Protein AF-A0A8C0RG07-F1 (afdb_monomer)

Organism: Canis lupus familiaris (NCBI:txid9615)

Foldseek 3Di:
DDDDDDDDDDDDDDDDDDDDDDDDPPVPDPPPPPVVAQKDFDDPLLVLQPPPPDGIFGPPFLLNDRDPVVLSVVSVVCVVLVVVCLDVCSSVQVCLGSGFDDDRPDPDTAHAALQSLVSCCVRRQVVCVVVVHGDDPSSPSVVHHHPVDRHHYDPDPPPPPPPPPPPQAAQLQQDDDDDDVVVVVVLQVPFQWKKWWFFPDWDADPNKIKTATDQPDIDTPHHHPDDVVLCNVRIAIAPDDPSHDRPVNPPSPFIWMFTWYWDDDPDPRTYTHTDSNGTDGDPVPDPDDDPPDPDDD

Solvent-accessible surface area (backbone atoms only — not comparable to full-atom values): 18392 Å² total; per-residue (Å²): 136,89,79,88,89,83,90,79,88,81,83,89,77,88,84,82,89,78,93,72,96,72,80,83,81,69,79,74,70,78,78,76,72,74,67,75,66,47,56,43,73,62,48,80,82,36,68,68,55,43,91,50,100,65,62,42,16,31,45,61,22,81,78,67,40,74,46,72,65,55,40,47,64,58,44,56,74,49,42,66,59,50,74,63,57,53,35,92,57,39,50,58,56,51,27,38,35,66,46,19,74,49,50,96,91,48,94,73,79,65,43,49,9,24,64,36,39,46,60,34,43,74,43,36,33,62,58,37,43,76,74,75,37,77,75,54,82,93,68,44,42,90,80,36,52,55,77,90,51,89,45,46,68,61,87,61,79,87,73,49,72,79,67,69,87,64,64,74,38,55,34,58,26,52,53,85,66,80,94,45,74,65,57,55,54,54,52,56,68,77,32,33,30,30,30,41,33,27,49,67,48,79,47,81,53,99,68,26,44,39,37,30,45,38,90,89,50,66,45,82,78,44,68,52,100,57,51,77,74,62,60,67,70,34,57,43,35,42,70,91,46,80,81,45,42,53,79,83,67,71,52,51,86,49,54,32,33,42,28,21,39,82,40,85,52,100,75,91,49,74,40,35,35,55,43,62,81,19,50,43,79,32,80,86,77,56,91,83,79,83,88,81,75,91,73,91,128

Structure (mmCIF, N/CA/C/O backbone):
data_AF-A0A8C0RG07-F1
#
_entry.id   AF-A0A8C0RG07-F1
#
loop_
_atom_site.group_PDB
_atom_site.id
_atom_site.type_symbol
_atom_site.label_atom_id
_atom_site.label_alt_id
_atom_site.label_comp_id
_atom_site.label_asym_id
_atom_site.label_entity_id
_atom_site.label_seq_id
_atom_site.pdbx_PDB_ins_code
_atom_site.Cartn_x
_atom_site.Cartn_y
_atom_site.Cartn_z
_atom_site.occupancy
_atom_site.B_iso_or_equiv
_atom_site.auth_seq_id
_atom_site.auth_comp_id
_atom_site.auth_asym_id
_atom_site.auth_atom_id
_atom_site.pdbx_PDB_model_num
ATOM 1 N N . MET A 1 1 ? 31.919 70.513 -56.984 1.00 33.22 1 MET A N 1
ATOM 2 C CA . MET A 1 1 ? 33.217 70.800 -56.325 1.00 33.22 1 MET A CA 1
ATOM 3 C C . MET A 1 1 ? 33.139 70.296 -54.896 1.00 33.22 1 MET A C 1
ATOM 5 O O . MET A 1 1 ? 32.078 70.512 -54.322 1.00 33.22 1 MET A O 1
ATOM 9 N N . PRO A 1 2 ? 34.192 69.714 -54.292 1.00 45.50 2 PRO A N 1
ATOM 10 C CA . PRO A 1 2 ? 35.519 69.294 -54.792 1.00 45.50 2 PRO A CA 1
ATOM 11 C C . PRO A 1 2 ? 35.642 67.737 -54.729 1.00 45.50 2 PRO A C 1
ATOM 13 O O . PRO A 1 2 ? 34.653 67.095 -54.419 1.00 45.50 2 PRO A O 1
ATOM 16 N N . ARG A 1 3 ? 36.725 66.987 -54.978 1.00 37.19 3 ARG A N 1
ATOM 17 C CA . ARG A 1 3 ? 38.041 67.088 -55.642 1.00 37.19 3 ARG A CA 1
ATOM 18 C C . ARG A 1 3 ? 38.547 65.630 -55.782 1.00 37.19 3 ARG A C 1
ATOM 20 O O . ARG A 1 3 ? 38.493 64.907 -54.801 1.00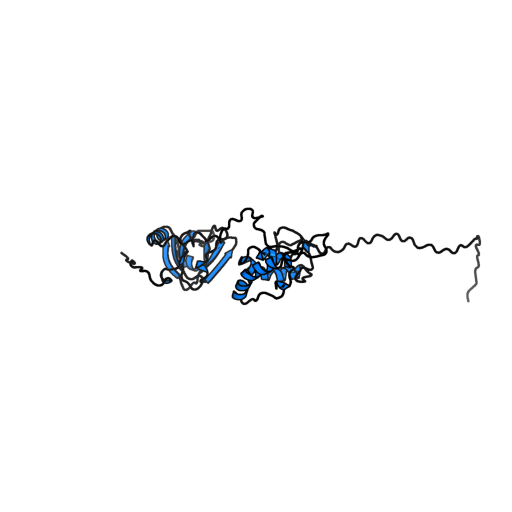 37.19 3 ARG A O 1
ATOM 27 N N . GLY A 1 4 ? 39.077 65.275 -56.954 1.00 35.72 4 GLY A N 1
ATOM 28 C CA . GLY A 1 4 ? 40.407 64.657 -57.132 1.00 35.72 4 GLY A CA 1
ATOM 29 C C . GLY A 1 4 ? 40.697 63.217 -56.646 1.00 35.72 4 GLY A C 1
ATOM 30 O O . GLY A 1 4 ? 40.522 62.938 -55.466 1.00 35.72 4 GLY A O 1
ATOM 31 N N . PRO A 1 5 ? 41.255 62.339 -57.510 1.00 53.03 5 PRO A N 1
ATOM 32 C CA . PRO A 1 5 ? 41.698 60.982 -57.177 1.00 53.03 5 PRO A CA 1
ATOM 33 C C . PRO A 1 5 ? 43.132 60.954 -56.612 1.00 53.03 5 PRO A C 1
ATOM 35 O O . PRO A 1 5 ? 43.948 61.821 -56.918 1.00 53.03 5 PRO A O 1
ATOM 38 N N . GLY A 1 6 ? 43.456 59.924 -55.827 1.00 36.19 6 GLY A N 1
ATOM 39 C CA . GLY A 1 6 ? 44.794 59.684 -55.282 1.00 36.19 6 GLY A CA 1
ATOM 40 C C . GLY A 1 6 ? 45.128 58.199 -55.320 1.00 36.19 6 GLY A C 1
ATOM 41 O O . GLY A 1 6 ? 44.737 57.443 -54.440 1.00 36.19 6 GLY A O 1
ATOM 42 N N . SER A 1 7 ? 45.816 57.804 -56.386 1.00 43.12 7 SER A N 1
ATOM 43 C CA . SER A 1 7 ? 46.426 56.492 -56.579 1.00 43.12 7 SER A CA 1
ATOM 44 C C . SER A 1 7 ? 47.644 56.341 -55.664 1.00 43.12 7 SER A C 1
ATOM 46 O O . SER A 1 7 ? 48.489 57.233 -55.641 1.00 43.12 7 SER A O 1
ATOM 48 N N . LEU A 1 8 ? 47.777 55.208 -54.973 1.00 44.19 8 LEU A N 1
ATOM 49 C CA . LEU A 1 8 ? 49.089 54.662 -54.626 1.00 44.19 8 LEU A CA 1
ATOM 50 C C . LEU A 1 8 ? 49.014 53.135 -54.549 1.00 44.19 8 LEU A C 1
ATOM 52 O O . LEU A 1 8 ? 48.543 52.541 -53.583 1.00 44.19 8 LEU A O 1
ATOM 56 N N . LEU A 1 9 ? 49.481 52.534 -55.644 1.00 41.47 9 LEU A N 1
ATOM 57 C CA . LEU A 1 9 ? 50.011 51.181 -55.727 1.00 41.47 9 LEU A CA 1
ATOM 58 C C . LEU A 1 9 ? 51.021 50.932 -54.598 1.00 41.47 9 LEU A C 1
ATOM 60 O O . LEU A 1 9 ? 51.988 51.680 -54.471 1.00 41.47 9 LEU A O 1
ATOM 64 N N . LEU A 1 10 ? 50.898 49.784 -53.936 1.00 42.72 10 LEU A N 1
ATOM 65 C CA . LEU A 1 10 ? 52.056 48.969 -53.577 1.00 42.72 10 LEU A CA 1
ATOM 66 C C . LEU A 1 10 ? 51.800 47.540 -54.068 1.00 42.72 10 LEU A C 1
ATOM 68 O O . LEU A 1 10 ? 50.901 46.840 -53.611 1.00 42.72 10 LEU A O 1
ATOM 72 N N . LEU A 1 11 ? 52.570 47.190 -55.096 1.00 38.31 11 LEU A N 1
ATOM 73 C CA . LEU A 1 11 ? 52.747 45.864 -55.676 1.00 38.31 11 LEU A CA 1
ATOM 74 C C . LEU A 1 11 ? 53.556 44.959 -54.732 1.00 38.31 11 LEU A C 1
ATOM 76 O O . LEU A 1 11 ? 54.202 45.465 -53.817 1.00 38.31 11 LEU A O 1
ATOM 80 N N . VAL A 1 12 ? 53.640 43.678 -55.140 1.00 42.78 12 VAL A N 1
ATOM 81 C CA . VAL A 1 12 ? 54.680 42.655 -54.856 1.00 42.78 12 VAL A CA 1
ATOM 82 C C . VAL A 1 12 ? 54.233 41.618 -53.799 1.00 42.78 12 VAL A C 1
ATOM 84 O O . VAL A 1 12 ? 54.054 41.977 -52.648 1.00 42.78 12 VAL A O 1
ATOM 87 N N . LEU A 1 13 ? 54.036 40.313 -54.063 1.00 43.03 13 LEU A N 1
ATOM 88 C CA . LEU A 1 13 ? 54.290 39.427 -55.216 1.00 43.03 13 LEU A CA 1
ATOM 89 C C . LEU A 1 13 ? 53.428 38.138 -55.122 1.00 43.03 13 LEU A C 1
ATOM 91 O O . LEU A 1 13 ? 53.165 37.654 -54.029 1.00 43.03 13 LEU A O 1
ATOM 95 N N . ALA A 1 14 ? 53.037 37.624 -56.299 1.00 43.34 14 ALA A N 1
ATOM 96 C CA . ALA A 1 14 ? 52.998 36.226 -56.786 1.00 43.34 14 ALA A CA 1
ATOM 97 C C . ALA A 1 14 ? 53.087 35.063 -55.752 1.00 43.34 14 ALA A C 1
ATOM 99 O O . ALA A 1 14 ? 53.917 35.093 -54.860 1.00 43.34 14 ALA A O 1
ATOM 100 N N . SER A 1 15 ? 52.417 33.908 -55.864 1.00 47.19 15 SER A N 1
ATOM 101 C CA . SER A 1 15 ? 52.073 33.138 -57.063 1.00 47.19 15 SER A CA 1
ATOM 102 C C . SER A 1 15 ? 51.361 31.824 -56.664 1.00 47.19 15 SER A C 1
ATOM 104 O O . SER A 1 15 ? 51.777 31.177 -55.712 1.00 47.19 15 SER A O 1
ATOM 106 N N . HIS A 1 16 ? 50.391 31.410 -57.487 1.00 45.69 16 HIS A N 1
ATOM 107 C CA . HIS A 1 16 ? 49.877 30.046 -57.732 1.00 45.69 16 HIS A CA 1
ATOM 108 C C . HIS A 1 16 ? 49.075 29.281 -56.657 1.00 45.69 16 HIS A C 1
ATOM 110 O O . HIS A 1 16 ? 49.586 28.510 -55.857 1.00 45.69 16 HIS A O 1
ATOM 116 N N . CYS A 1 17 ? 47.751 29.407 -56.792 1.00 45.94 17 CYS A N 1
ATOM 117 C CA . CYS A 1 17 ? 46.863 28.348 -57.291 1.00 45.94 17 CYS A CA 1
ATOM 118 C C . CYS A 1 17 ? 47.194 26.897 -56.881 1.00 45.94 17 CYS A C 1
ATOM 120 O O . CYS A 1 17 ? 48.066 26.269 -57.473 1.00 45.94 17 CYS A O 1
ATOM 122 N N . CYS A 1 18 ? 46.373 26.324 -55.998 1.00 43.47 18 CYS A N 1
ATOM 123 C CA . CYS A 1 18 ? 45.889 24.953 -56.158 1.00 43.47 18 CYS A CA 1
ATOM 124 C C . CYS A 1 18 ? 44.471 24.842 -55.591 1.00 43.47 18 CYS A C 1
ATOM 126 O O . CYS A 1 18 ? 44.217 25.033 -54.404 1.00 43.47 18 CYS A O 1
ATOM 128 N N . LEU A 1 19 ? 43.549 24.546 -56.500 1.00 49.81 19 LEU A N 1
ATOM 129 C CA . LEU A 1 19 ? 42.203 24.065 -56.250 1.00 49.81 19 LEU A CA 1
ATOM 130 C C . LEU A 1 19 ? 42.317 22.710 -55.527 1.00 49.81 19 LEU A C 1
ATOM 132 O O . LEU A 1 19 ? 42.946 21.794 -56.050 1.00 49.81 19 LEU A O 1
ATOM 136 N N . GLY A 1 20 ? 41.742 22.571 -54.334 1.00 40.44 20 GLY A N 1
ATOM 137 C CA . GLY A 1 20 ? 41.823 21.322 -53.576 1.00 40.44 20 GLY A CA 1
ATOM 138 C C . GLY A 1 20 ? 40.879 21.309 -52.385 1.00 40.44 20 GLY A C 1
ATOM 139 O O . GLY A 1 20 ? 41.203 21.798 -51.311 1.00 40.44 20 GLY A O 1
ATOM 140 N N . SER A 1 21 ? 39.692 20.745 -52.592 1.00 54.56 21 SER A N 1
ATOM 141 C CA . SER A 1 21 ? 38.729 20.409 -51.546 1.00 54.56 21 SER A CA 1
ATOM 142 C C . SER A 1 21 ? 39.379 19.516 -50.483 1.00 54.56 21 SER A C 1
ATOM 144 O O . SER A 1 21 ? 39.607 18.333 -50.729 1.00 54.56 21 SER A O 1
ATOM 146 N N . ALA A 1 22 ? 39.615 20.049 -49.285 1.00 45.31 22 ALA A N 1
ATOM 147 C CA . ALA A 1 22 ? 39.934 19.257 -48.105 1.00 45.31 22 ALA A CA 1
ATOM 148 C C . ALA A 1 22 ? 39.020 19.688 -46.955 1.00 45.31 22 ALA A C 1
ATOM 150 O O . ALA A 1 22 ? 39.191 20.732 -46.333 1.00 45.31 22 ALA A O 1
ATOM 151 N N . ARG A 1 23 ? 37.992 18.855 -46.777 1.00 43.38 23 ARG A N 1
ATOM 152 C CA . ARG A 1 23 ? 37.095 18.697 -45.630 1.00 43.38 23 ARG A CA 1
ATOM 153 C C . ARG A 1 23 ? 37.591 19.386 -44.358 1.00 43.38 23 ARG A C 1
ATOM 155 O O . ARG A 1 23 ? 38.658 19.055 -43.847 1.00 43.38 23 ARG A O 1
ATOM 162 N N . GLY A 1 24 ? 36.754 20.271 -43.819 1.00 39.91 24 GLY A N 1
ATOM 163 C CA . GLY A 1 24 ? 36.925 20.800 -42.476 1.00 39.91 24 GLY A CA 1
ATOM 164 C C . GLY A 1 24 ? 37.079 19.660 -41.474 1.00 39.91 24 GLY A C 1
ATOM 165 O O . GLY A 1 24 ? 36.152 18.883 -41.257 1.00 39.91 24 GLY A O 1
ATOM 166 N N . LEU A 1 25 ? 38.249 19.583 -40.849 1.00 43.47 25 LEU A N 1
ATOM 167 C CA . LEU A 1 25 ? 38.422 18.911 -39.571 1.00 43.47 25 LEU A CA 1
ATOM 168 C C . LEU A 1 25 ? 37.871 19.851 -38.496 1.00 43.47 25 LEU A C 1
ATOM 170 O O . LEU A 1 25 ? 38.612 20.453 -37.725 1.00 43.47 25 LEU A O 1
ATOM 174 N N . PHE A 1 26 ? 36.544 19.985 -38.459 1.00 41.59 26 PHE A N 1
ATOM 175 C CA . PHE A 1 26 ? 35.898 20.170 -37.171 1.00 41.59 26 PHE A CA 1
ATOM 176 C C . PHE A 1 26 ? 36.137 18.858 -36.436 1.00 41.59 26 PHE A C 1
ATOM 178 O O . PHE A 1 26 ? 35.550 17.831 -36.775 1.00 41.59 26 PHE A O 1
ATOM 185 N N . PHE A 1 27 ? 37.062 18.877 -35.477 1.00 44.22 27 PHE A N 1
ATOM 186 C CA . PHE A 1 27 ? 37.047 17.906 -34.398 1.00 44.22 27 PHE A CA 1
ATOM 187 C C . PHE A 1 27 ? 35.649 17.991 -33.787 1.00 44.22 27 PHE A C 1
ATOM 189 O O . PHE A 1 27 ? 35.341 18.931 -33.058 1.00 44.22 27 PHE A O 1
ATOM 196 N N . GLY A 1 28 ? 34.778 17.059 -34.179 1.00 43.75 28 GLY A N 1
ATOM 197 C CA . GLY A 1 28 ? 33.511 16.845 -33.514 1.00 43.75 28 GLY A CA 1
ATOM 198 C C . GLY A 1 28 ? 33.841 16.557 -32.063 1.00 43.75 28 GLY A C 1
ATOM 199 O O . GLY A 1 28 ? 34.439 15.525 -31.755 1.00 43.75 28 GLY A O 1
ATOM 200 N N . GLN A 1 29 ? 33.507 17.497 -31.181 1.00 48.28 29 GLN A N 1
ATOM 201 C CA . GLN A 1 29 ? 33.334 17.157 -29.782 1.00 48.28 29 GLN A CA 1
ATOM 202 C C . GLN A 1 29 ? 32.379 15.960 -29.759 1.00 48.28 29 GLN A C 1
ATOM 204 O O . GLN A 1 29 ? 31.353 16.006 -30.444 1.00 48.28 29 GLN A O 1
ATOM 209 N N . PRO A 1 30 ? 32.696 14.878 -29.033 1.00 44.56 30 PRO A N 1
ATOM 210 C CA . PRO A 1 30 ? 31.662 13.923 -28.710 1.00 44.56 30 PRO A CA 1
ATOM 211 C C . PRO A 1 30 ? 30.617 14.726 -27.940 1.00 44.56 30 PRO A C 1
ATOM 213 O O . PRO A 1 30 ? 30.900 15.220 -26.846 1.00 44.56 30 PRO A O 1
ATOM 216 N N . ASP A 1 31 ? 29.439 14.908 -28.536 1.00 44.50 31 ASP A N 1
ATOM 217 C CA . ASP A 1 31 ? 28.235 15.198 -27.778 1.00 44.50 31 ASP A CA 1
ATOM 218 C C . ASP A 1 31 ? 28.112 14.031 -26.799 1.00 44.50 31 ASP A C 1
ATOM 220 O O . ASP A 1 31 ? 27.566 12.970 -27.109 1.00 44.50 31 ASP A O 1
ATOM 224 N N . PHE A 1 32 ? 28.691 14.199 -25.609 1.00 46.41 32 PHE A N 1
ATOM 225 C CA . PHE A 1 32 ? 28.240 13.501 -24.425 1.00 46.41 32 PHE A CA 1
ATOM 226 C C . PHE A 1 32 ? 26.798 13.957 -24.265 1.00 46.41 32 PHE A C 1
ATOM 228 O O . PHE A 1 32 ? 26.501 14.952 -23.603 1.00 46.41 32 PHE A O 1
ATOM 235 N N . SER A 1 33 ? 25.904 13.251 -24.958 1.00 48.12 33 SER A N 1
ATOM 236 C CA . SER A 1 33 ? 24.486 13.265 -24.692 1.00 48.12 33 SER A CA 1
ATOM 237 C C . SER A 1 33 ? 24.375 12.843 -23.237 1.00 48.12 33 SER A C 1
ATOM 239 O O . SER A 1 33 ? 24.384 11.657 -22.912 1.00 48.12 33 SER A O 1
ATOM 241 N N . TYR A 1 34 ? 24.357 13.826 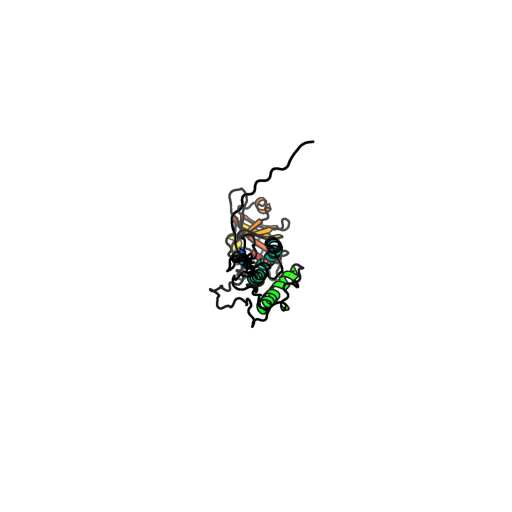-22.338 1.00 50.78 34 TYR A N 1
ATOM 242 C CA . TYR A 1 34 ? 23.832 13.668 -20.99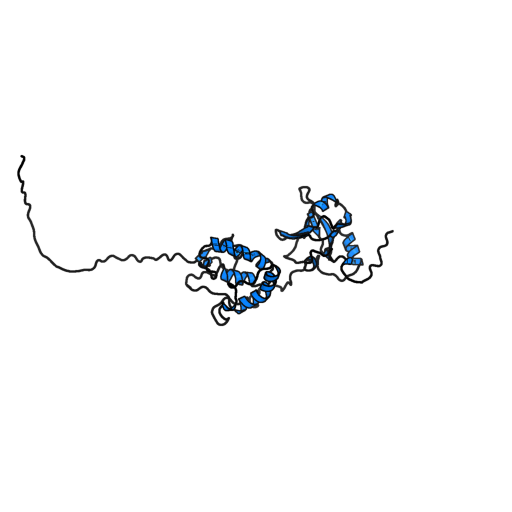7 1.00 50.78 34 TYR A CA 1
ATOM 243 C C . TYR A 1 34 ? 22.359 13.316 -21.211 1.00 50.78 34 TYR A C 1
ATOM 245 O O . TYR A 1 34 ? 21.480 14.179 -21.156 1.00 50.78 34 TYR A O 1
ATOM 253 N N . LYS A 1 35 ? 22.082 12.049 -21.552 1.00 54.81 35 LYS A N 1
ATOM 254 C CA . LYS A 1 35 ? 20.743 11.486 -21.485 1.00 54.81 35 LYS A CA 1
ATOM 255 C C . LYS A 1 35 ? 20.299 11.793 -20.069 1.00 54.81 35 LYS A C 1
ATOM 257 O O . LYS A 1 35 ? 20.903 11.330 -19.102 1.00 54.81 35 LYS A O 1
ATOM 262 N N . ARG A 1 36 ? 19.312 12.678 -19.950 1.00 60.22 36 ARG A N 1
ATOM 263 C CA . ARG A 1 36 ? 18.693 13.017 -18.676 1.00 60.22 36 ARG A CA 1
ATOM 264 C C . ARG A 1 36 ? 18.273 11.680 -18.084 1.00 60.22 36 ARG A C 1
ATOM 266 O O . ARG A 1 36 ? 17.451 11.003 -18.693 1.00 60.22 36 ARG A O 1
ATOM 273 N N . SER A 1 37 ? 18.913 11.246 -16.998 1.00 73.38 37 SER A N 1
ATOM 274 C CA . SER A 1 37 ? 18.653 9.905 -16.493 1.00 73.38 37 SER A CA 1
ATOM 275 C C . SER A 1 37 ? 17.170 9.813 -16.142 1.00 73.38 37 SER A C 1
ATOM 277 O O . SER A 1 37 ? 16.605 10.680 -15.458 1.00 73.38 37 SER A O 1
ATOM 279 N N . ASN A 1 38 ? 16.527 8.768 -16.656 1.00 85.44 38 ASN A N 1
ATOM 280 C CA . ASN A 1 38 ? 15.140 8.446 -16.335 1.00 85.44 38 ASN A CA 1
ATOM 281 C C . ASN A 1 38 ? 15.006 8.036 -14.857 1.00 85.44 38 ASN A C 1
ATOM 283 O O . ASN A 1 38 ? 13.904 7.979 -14.325 1.00 85.44 38 ASN A O 1
ATOM 287 N N . CYS A 1 39 ? 16.129 7.835 -14.163 1.00 92.06 39 CYS A N 1
ATOM 288 C CA . CYS A 1 39 ? 16.189 7.606 -12.731 1.00 92.06 39 CYS A CA 1
ATOM 289 C C . CYS A 1 39 ? 15.924 8.879 -11.917 1.00 92.06 39 CYS A C 1
ATOM 291 O O . CYS A 1 39 ? 16.402 9.979 -12.225 1.00 92.06 39 CYS A O 1
ATOM 293 N N . LYS A 1 40 ? 15.170 8.722 -10.835 1.00 94.06 40 LYS A N 1
ATOM 294 C CA . LYS A 1 40 ? 14.875 9.738 -9.826 1.00 94.06 40 LYS A CA 1
ATOM 295 C C . LYS A 1 40 ? 14.993 9.095 -8.442 1.00 94.06 40 LYS A C 1
ATOM 297 O O . LYS A 1 40 ? 14.573 7.950 -8.280 1.00 94.06 40 LYS A O 1
ATOM 302 N N . PRO A 1 41 ? 15.540 9.798 -7.440 1.00 95.62 41 PRO A N 1
ATOM 303 C CA . PRO A 1 41 ? 15.566 9.278 -6.080 1.00 95.62 41 PRO A CA 1
ATOM 304 C C . PRO A 1 41 ? 14.140 9.153 -5.540 1.00 95.62 41 PRO A C 1
ATOM 306 O O . PRO A 1 41 ? 13.304 10.027 -5.784 1.00 95.62 41 PRO A O 1
ATOM 309 N N . ILE A 1 42 ? 13.873 8.094 -4.779 1.00 97.44 42 ILE A N 1
ATOM 310 C CA . ILE A 1 42 ? 12.604 7.899 -4.074 1.00 97.44 42 ILE A CA 1
ATOM 311 C C . ILE A 1 42 ? 12.584 8.847 -2.868 1.00 97.44 42 ILE A C 1
ATOM 313 O O . ILE A 1 42 ? 13.357 8.661 -1.923 1.00 97.44 42 ILE A O 1
ATOM 317 N N . PRO A 1 43 ? 11.722 9.875 -2.857 1.00 95.44 43 PRO A N 1
ATOM 318 C CA . PRO A 1 43 ? 11.750 10.867 -1.799 1.00 95.44 43 PRO A CA 1
ATOM 319 C C . PRO A 1 43 ? 11.053 10.342 -0.536 1.00 95.44 43 PRO A C 1
ATOM 321 O O . PRO A 1 43 ? 10.147 9.510 -0.597 1.00 95.44 43 PRO A O 1
ATOM 324 N N . ALA A 1 44 ? 11.431 10.871 0.629 1.00 93.38 44 ALA A N 1
ATOM 325 C CA . ALA A 1 44 ? 10.852 10.469 1.916 1.00 93.38 44 ALA A CA 1
ATOM 326 C C . ALA A 1 44 ? 9.339 10.728 2.023 1.00 93.38 44 ALA A C 1
ATOM 328 O O . ALA A 1 44 ? 8.639 10.064 2.781 1.00 93.38 44 ALA A O 1
ATOM 329 N N . ASN A 1 45 ? 8.808 11.679 1.252 1.00 90.69 45 ASN A N 1
ATOM 330 C CA . ASN A 1 45 ? 7.378 11.974 1.214 1.00 90.69 45 ASN A CA 1
ATOM 331 C C . ASN A 1 45 ? 6.573 11.020 0.309 1.00 90.69 45 ASN A C 1
ATOM 333 O O . ASN A 1 45 ? 5.346 11.048 0.385 1.00 90.69 45 ASN A O 1
ATOM 337 N N . LEU A 1 46 ? 7.209 10.140 -0.479 1.00 95.31 46 LEU A N 1
ATOM 338 C CA . LEU A 1 46 ? 6.513 9.059 -1.188 1.00 95.31 46 LEU A CA 1
ATOM 339 C C . LEU A 1 46 ? 6.229 7.904 -0.219 1.00 95.31 46 LEU A C 1
ATOM 341 O O . LEU A 1 46 ? 6.836 6.840 -0.291 1.00 95.31 46 LEU A O 1
ATOM 345 N N . GLN A 1 47 ? 5.305 8.129 0.716 1.00 92.56 47 GLN A N 1
ATOM 346 C CA . GLN A 1 47 ? 5.015 7.222 1.837 1.00 92.56 47 GLN A CA 1
ATOM 347 C C . GLN A 1 47 ? 4.704 5.780 1.405 1.00 92.56 47 GLN A C 1
ATOM 349 O O . GLN A 1 47 ? 5.047 4.842 2.121 1.00 92.56 47 GLN A O 1
ATOM 354 N N . LEU A 1 48 ? 4.105 5.593 0.222 1.00 95.19 48 LEU A N 1
ATOM 355 C CA . LEU A 1 48 ? 3.811 4.270 -0.328 1.00 95.19 48 LEU A CA 1
ATOM 356 C C . LEU A 1 48 ? 5.079 3.423 -0.531 1.00 95.19 48 LEU A C 1
ATOM 358 O O . LEU A 1 48 ? 5.066 2.234 -0.224 1.00 95.19 48 LEU A O 1
ATOM 362 N N . CYS A 1 49 ? 6.168 4.030 -1.015 1.00 96.75 49 CYS A N 1
ATOM 363 C CA . CYS A 1 49 ? 7.352 3.319 -1.513 1.00 96.75 49 CYS A CA 1
ATOM 364 C C . CYS A 1 49 ? 8.670 3.760 -0.876 1.00 96.75 49 CYS A C 1
ATOM 366 O O . CYS A 1 49 ? 9.725 3.238 -1.219 1.00 96.75 49 CYS A O 1
ATOM 368 N N . HIS A 1 50 ? 8.643 4.688 0.077 1.00 92.31 50 HIS A N 1
ATOM 369 C CA . HIS A 1 50 ? 9.831 5.012 0.849 1.00 92.31 50 HIS A CA 1
ATOM 370 C C . HIS A 1 50 ? 10.284 3.808 1.701 1.00 92.31 50 HIS A C 1
ATOM 372 O O . HIS A 1 50 ? 9.460 3.064 2.250 1.00 92.31 50 HIS A O 1
ATOM 378 N N . GLY A 1 51 ? 11.606 3.624 1.803 1.00 87.81 51 GLY A N 1
ATOM 379 C CA . GLY A 1 51 ? 12.232 2.564 2.599 1.00 87.81 51 GLY A CA 1
ATOM 380 C C . GLY A 1 51 ? 12.083 1.151 2.025 1.00 87.81 51 GLY A C 1
ATOM 381 O O . GLY A 1 51 ? 12.100 0.193 2.791 1.00 87.81 51 GLY A O 1
ATOM 382 N N . ILE A 1 52 ? 11.875 1.016 0.712 1.00 92.56 52 ILE A N 1
ATOM 383 C CA . ILE A 1 52 ? 11.979 -0.274 0.011 1.00 92.56 52 ILE A CA 1
ATOM 384 C C . ILE A 1 52 ? 13.448 -0.606 -0.307 1.00 92.56 52 ILE A C 1
ATOM 386 O O . ILE A 1 52 ? 14.347 0.183 -0.025 1.00 92.56 52 ILE A O 1
ATOM 390 N N . GLU A 1 53 ? 13.692 -1.782 -0.883 1.00 90.25 53 GLU A N 1
ATOM 391 C CA . GLU A 1 53 ? 15.027 -2.377 -1.085 1.00 90.25 53 GLU A CA 1
ATOM 392 C C . GLU A 1 53 ? 15.969 -1.567 -1.994 1.00 90.25 53 GLU A C 1
ATOM 394 O O . GLU A 1 53 ? 17.177 -1.792 -1.999 1.00 90.25 53 GLU A O 1
ATOM 399 N N . TYR A 1 54 ? 15.439 -0.600 -2.742 1.00 91.81 54 TYR A N 1
ATOM 400 C CA . TYR A 1 54 ? 16.193 0.278 -3.629 1.00 91.81 54 TYR A CA 1
ATOM 401 C C . TYR A 1 54 ? 15.835 1.747 -3.396 1.00 91.81 54 TYR A C 1
ATOM 403 O O . TYR A 1 54 ? 14.781 2.088 -2.862 1.00 91.81 54 TYR A O 1
ATOM 411 N N . GLN A 1 55 ? 16.745 2.633 -3.804 1.00 93.62 55 GLN A N 1
ATOM 412 C CA . GLN A 1 55 ? 16.660 4.070 -3.514 1.00 93.62 55 GLN A CA 1
ATOM 413 C C . GLN A 1 55 ? 16.276 4.923 -4.728 1.00 93.62 55 GLN A C 1
ATOM 415 O O . GLN A 1 55 ? 15.854 6.065 -4.556 1.00 93.62 55 GLN A O 1
ATOM 420 N N . ASN A 1 56 ? 16.413 4.391 -5.946 1.00 94.44 56 ASN A N 1
ATOM 421 C CA . ASN A 1 56 ? 16.149 5.108 -7.192 1.00 94.44 56 ASN A CA 1
ATOM 422 C C . ASN A 1 56 ? 15.063 4.402 -8.002 1.00 94.44 56 ASN A C 1
ATOM 424 O O . ASN A 1 56 ? 15.109 3.187 -8.190 1.00 94.44 56 ASN A O 1
ATOM 428 N N . MET A 1 57 ? 14.121 5.185 -8.513 1.00 95.25 57 MET A N 1
ATOM 429 C CA . MET A 1 57 ? 13.021 4.730 -9.356 1.00 95.25 57 MET A CA 1
ATOM 430 C C . MET A 1 57 ? 13.096 5.336 -10.755 1.00 95.25 57 MET A C 1
ATOM 432 O O . MET A 1 57 ? 13.697 6.395 -10.934 1.00 95.25 57 MET A O 1
ATOM 436 N N . ARG A 1 58 ? 12.472 4.695 -11.742 1.00 94.06 58 ARG A N 1
ATOM 437 C CA . ARG A 1 58 ? 12.395 5.205 -13.118 1.00 94.06 58 ARG A CA 1
ATOM 438 C C . ARG A 1 58 ? 11.116 6.020 -13.357 1.00 94.06 58 ARG A C 1
ATOM 440 O O . ARG A 1 58 ? 10.047 5.660 -12.867 1.00 94.06 58 ARG A O 1
ATOM 447 N N . LEU A 1 59 ? 11.237 7.097 -14.136 1.00 94.38 59 LEU A N 1
ATOM 448 C CA . LEU A 1 59 ? 10.135 7.806 -14.793 1.00 94.38 59 LEU A CA 1
ATOM 449 C C . LEU A 1 59 ? 10.323 7.789 -16.329 1.00 94.38 59 LEU A C 1
ATOM 451 O O . LEU A 1 59 ? 11.463 7.913 -16.780 1.00 94.38 59 LEU A O 1
ATOM 455 N N . PRO A 1 60 ? 9.242 7.691 -17.128 1.00 94.88 60 PRO A N 1
ATOM 456 C CA . PRO A 1 60 ? 7.872 7.455 -16.680 1.00 94.88 60 PRO A CA 1
ATOM 457 C C . PRO A 1 60 ? 7.712 6.075 -16.025 1.00 94.88 60 PRO A C 1
ATOM 459 O O . PRO A 1 60 ? 8.460 5.147 -16.333 1.00 94.88 60 PRO A O 1
ATOM 462 N N . ASN A 1 61 ? 6.792 5.962 -15.065 1.00 96.12 61 ASN A N 1
ATOM 463 C CA . ASN A 1 61 ? 6.521 4.684 -14.399 1.00 96.12 61 ASN A CA 1
ATOM 464 C C . ASN A 1 61 ? 5.503 3.836 -15.184 1.00 96.12 61 ASN A C 1
ATOM 466 O O . ASN A 1 61 ? 4.970 4.278 -16.201 1.00 96.12 61 ASN A O 1
ATOM 470 N N . LEU A 1 62 ? 5.203 2.619 -14.713 1.00 95.88 62 LEU A N 1
ATOM 471 C CA . LEU A 1 62 ? 4.303 1.682 -15.410 1.00 95.88 62 LEU A CA 1
ATOM 472 C C . LEU A 1 62 ? 2.839 2.155 -15.476 1.00 95.88 62 LEU A C 1
ATOM 474 O O . LEU A 1 62 ? 2.034 1.575 -16.200 1.00 95.88 62 LEU A O 1
ATOM 478 N N . LEU A 1 63 ? 2.497 3.209 -14.733 1.00 96.44 63 LEU A N 1
ATOM 479 C CA . LEU A 1 63 ? 1.187 3.861 -14.768 1.00 96.44 63 LEU A CA 1
ATOM 480 C C . LEU A 1 63 ? 1.169 5.096 -15.686 1.00 96.44 63 LEU A C 1
ATOM 482 O O . LEU A 1 63 ? 0.142 5.758 -15.793 1.00 96.44 63 LEU A O 1
ATOM 486 N N . GLY A 1 64 ? 2.289 5.409 -16.345 1.00 95.12 64 GLY A N 1
ATOM 487 C CA . GLY A 1 64 ? 2.408 6.532 -17.273 1.00 95.12 64 GLY A CA 1
ATOM 488 C C . GLY A 1 64 ? 2.658 7.887 -16.611 1.00 95.12 64 GLY A C 1
ATOM 489 O O . GLY A 1 64 ? 2.585 8.902 -17.294 1.00 95.12 64 GLY A O 1
ATOM 490 N N . HIS A 1 65 ? 2.964 7.935 -15.310 1.00 96.88 65 HIS A N 1
ATOM 491 C CA . HIS A 1 65 ? 3.320 9.195 -14.656 1.00 96.88 65 HIS A CA 1
ATOM 492 C C . HIS A 1 65 ? 4.693 9.662 -15.121 1.00 96.88 65 HIS A C 1
ATOM 494 O O . HIS A 1 65 ? 5.667 8.916 -14.990 1.00 96.88 65 HIS A O 1
ATOM 500 N N . GLU A 1 66 ? 4.791 10.901 -15.592 1.00 95.88 66 GLU A N 1
ATOM 501 C CA . GLU A 1 66 ? 6.044 11.471 -16.105 1.00 95.88 66 GLU A CA 1
ATOM 502 C C . GLU A 1 66 ? 6.774 12.307 -15.052 1.00 95.88 66 GLU A C 1
ATOM 504 O O . GLU A 1 66 ? 7.985 12.534 -15.145 1.00 95.88 66 GLU A O 1
ATOM 509 N N . THR A 1 67 ? 6.049 12.765 -14.027 1.00 96.81 67 THR A N 1
ATOM 510 C CA . THR A 1 67 ? 6.580 13.668 -13.007 1.00 96.81 67 THR A CA 1
ATOM 511 C C . THR A 1 67 ? 6.442 13.098 -11.600 1.00 96.81 67 THR A C 1
ATOM 513 O O . THR A 1 67 ? 5.464 12.444 -11.251 1.00 96.81 67 THR A O 1
ATOM 516 N N . MET A 1 68 ? 7.402 13.418 -10.725 1.00 96.81 68 MET A N 1
ATOM 517 C CA . MET A 1 68 ? 7.320 13.029 -9.310 1.00 96.81 68 MET A CA 1
ATOM 518 C C . MET A 1 68 ? 6.084 13.602 -8.608 1.00 96.81 68 MET A C 1
ATOM 520 O O . MET A 1 68 ? 5.606 13.010 -7.645 1.00 96.81 68 MET A O 1
ATOM 524 N N . LYS A 1 69 ? 5.571 14.749 -9.072 1.00 97.44 69 LYS A N 1
ATOM 525 C CA . LYS A 1 69 ? 4.362 15.365 -8.522 1.00 97.44 69 LYS A CA 1
ATOM 526 C C . LYS A 1 69 ? 3.148 14.455 -8.728 1.00 97.44 69 LYS A C 1
ATOM 528 O O . LYS A 1 69 ? 2.464 14.158 -7.756 1.00 97.44 69 LYS A O 1
ATOM 533 N N . GLU A 1 70 ? 2.939 13.969 -9.950 1.00 97.94 70 GLU A N 1
ATOM 534 C CA . GLU A 1 70 ? 1.855 13.027 -10.262 1.00 97.94 70 GLU A CA 1
ATOM 535 C C . GLU A 1 70 ? 1.978 11.736 -9.451 1.00 97.94 70 GLU A C 1
ATOM 537 O O . GLU A 1 70 ? 0.994 11.276 -8.872 1.00 97.94 70 GLU A O 1
ATOM 542 N N . VAL A 1 71 ? 3.197 11.188 -9.346 1.00 98.00 71 VAL A N 1
ATOM 543 C CA . VAL A 1 71 ? 3.455 9.986 -8.539 1.00 98.00 71 VAL A CA 1
ATOM 544 C C . VAL A 1 71 ? 3.049 10.205 -7.085 1.00 98.00 71 VAL A C 1
ATOM 546 O O . VAL A 1 71 ? 2.346 9.371 -6.525 1.00 98.00 71 VAL A O 1
ATOM 549 N N . LEU A 1 72 ? 3.467 11.313 -6.466 1.00 95.94 72 LEU A N 1
ATOM 550 C CA . LEU A 1 72 ? 3.145 11.620 -5.069 1.00 95.94 72 LEU A CA 1
ATOM 551 C C . LEU A 1 72 ? 1.637 11.792 -4.844 1.00 95.94 72 LEU A C 1
ATOM 553 O O . LEU A 1 72 ? 1.110 11.279 -3.856 1.00 95.94 72 LEU A O 1
ATOM 557 N N . GLU A 1 73 ? 0.953 12.493 -5.751 1.00 94.12 73 GLU A N 1
ATOM 558 C CA . GLU A 1 73 ? -0.491 12.738 -5.666 1.00 94.12 73 GLU A CA 1
ATOM 559 C C . GLU A 1 73 ? -1.292 11.435 -5.795 1.00 94.12 73 GLU A C 1
ATOM 561 O O . GLU A 1 73 ? -2.171 11.171 -4.973 1.00 94.12 73 GLU A O 1
ATOM 566 N N . GLN A 1 74 ? -0.959 10.583 -6.770 1.00 96.44 74 GLN A N 1
ATOM 567 C CA . GLN A 1 74 ? -1.711 9.350 -7.013 1.00 96.44 74 GLN A CA 1
ATOM 568 C C . GLN A 1 74 ? -1.339 8.208 -6.060 1.00 96.44 74 GLN A C 1
ATOM 570 O O . GLN A 1 74 ? -2.223 7.480 -5.606 1.00 96.44 74 GLN A O 1
ATOM 575 N N . ALA A 1 75 ? -0.063 8.059 -5.691 1.00 95.94 75 ALA A N 1
ATOM 576 C CA . ALA A 1 75 ? 0.374 7.003 -4.773 1.00 95.94 75 ALA A CA 1
ATOM 577 C C . ALA A 1 75 ? -0.259 7.142 -3.378 1.00 95.94 75 ALA A C 1
ATOM 579 O O . ALA A 1 75 ? -0.524 6.138 -2.713 1.00 95.94 75 ALA A O 1
ATOM 580 N N . GLY A 1 76 ? -0.535 8.375 -2.933 1.00 91.69 76 GLY A N 1
ATOM 581 C CA . GLY A 1 76 ? -1.155 8.642 -1.634 1.00 91.69 76 GLY A CA 1
ATOM 582 C C . GLY A 1 76 ? -2.516 7.960 -1.450 1.00 91.69 76 GLY A C 1
ATOM 583 O O . GLY A 1 76 ? -2.818 7.484 -0.355 1.00 91.69 76 GLY A O 1
ATOM 584 N N . ALA A 1 77 ? -3.300 7.832 -2.526 1.00 92.62 77 ALA A N 1
ATOM 585 C CA . ALA A 1 77 ? -4.620 7.198 -2.498 1.00 92.62 77 ALA A CA 1
ATOM 586 C C . ALA A 1 77 ? -4.571 5.689 -2.190 1.00 92.62 77 ALA A C 1
ATOM 588 O O . ALA A 1 77 ? -5.562 5.121 -1.735 1.00 92.62 77 ALA A O 1
ATOM 589 N N . TRP A 1 78 ? -3.416 5.044 -2.383 1.00 95.12 78 TRP A N 1
ATOM 590 C CA . TRP A 1 78 ? -3.231 3.604 -2.183 1.00 95.12 78 TRP A CA 1
ATOM 591 C C . TRP A 1 78 ? -2.748 3.226 -0.779 1.00 95.12 78 TRP A C 1
ATOM 593 O O . TRP A 1 78 ? -2.807 2.055 -0.396 1.00 95.12 78 TRP A O 1
ATOM 603 N N . ILE A 1 79 ? -2.311 4.203 0.023 1.00 91.19 79 ILE A N 1
ATOM 604 C CA . ILE A 1 79 ? -1.825 3.977 1.394 1.00 91.19 79 ILE A CA 1
ATOM 605 C C . ILE A 1 79 ? -2.871 3.259 2.268 1.00 91.19 79 ILE A C 1
ATOM 607 O O . ILE A 1 79 ? -2.492 2.300 2.946 1.00 91.19 79 ILE A O 1
ATOM 611 N N . PRO A 1 80 ? -4.171 3.630 2.258 1.00 89.06 80 PRO A N 1
ATOM 612 C CA . PRO A 1 80 ? -5.174 2.930 3.056 1.00 89.06 80 PRO A CA 1
ATOM 613 C C . PRO A 1 80 ? -5.280 1.436 2.731 1.00 89.06 80 PRO A C 1
ATOM 615 O O . PRO A 1 80 ? -5.437 0.639 3.652 1.00 89.06 80 PRO A O 1
ATOM 618 N N . LEU A 1 81 ? -5.143 1.040 1.457 1.00 87.88 81 LEU A N 1
ATOM 619 C CA . LEU A 1 81 ? -5.195 -0.368 1.052 1.00 87.88 81 LEU A CA 1
ATOM 620 C C . LEU A 1 81 ? -3.997 -1.153 1.601 1.00 87.88 81 LEU A C 1
ATOM 622 O O . LEU A 1 81 ? -4.175 -2.233 2.157 1.00 87.88 81 LEU A O 1
ATOM 626 N N . VAL A 1 82 ? -2.790 -0.582 1.525 1.00 88.94 82 VAL A N 1
ATOM 627 C CA . VAL A 1 82 ? -1.584 -1.190 2.120 1.00 88.94 82 VAL A CA 1
ATOM 628 C C . VAL A 1 82 ? -1.732 -1.336 3.637 1.00 88.94 82 VAL A C 1
ATOM 630 O O . VAL A 1 82 ? -1.352 -2.361 4.197 1.00 88.94 82 VAL A O 1
ATOM 633 N N . MET A 1 83 ? -2.338 -0.354 4.310 1.00 84.00 83 MET A N 1
ATOM 634 C CA . MET A 1 83 ? -2.606 -0.416 5.753 1.00 84.00 83 MET A CA 1
ATOM 635 C C . MET A 1 83 ? -3.652 -1.463 6.145 1.00 84.00 83 MET A C 1
ATOM 637 O O . MET A 1 83 ? -3.667 -1.884 7.299 1.00 84.00 83 MET A O 1
ATOM 641 N N . LYS A 1 84 ? -4.500 -1.916 5.213 1.00 86.00 84 LYS A N 1
ATOM 642 C CA . LYS A 1 84 ? -5.406 -3.049 5.451 1.00 86.00 84 LYS A CA 1
ATOM 643 C C . LYS A 1 84 ? -4.706 -4.401 5.421 1.00 86.00 84 LYS A C 1
ATOM 645 O O . LYS A 1 84 ? -5.305 -5.357 5.895 1.00 86.00 84 LYS A O 1
ATOM 650 N N . GLN A 1 85 ? -3.480 -4.477 4.897 1.00 84.12 85 GLN A N 1
ATOM 651 C CA . GLN A 1 85 ? -2.661 -5.694 4.900 1.00 84.12 85 GLN A CA 1
ATOM 652 C C . GLN A 1 85 ? -3.399 -6.927 4.341 1.00 84.12 85 GLN A C 1
ATOM 654 O O . GLN A 1 85 ? -3.238 -8.038 4.829 1.00 84.12 85 GLN A O 1
ATOM 659 N N . CYS A 1 86 ? -4.213 -6.734 3.299 1.00 89.94 86 CYS A N 1
ATOM 660 C CA . CYS A 1 86 ? -4.952 -7.817 2.646 1.00 89.94 86 CYS A CA 1
ATOM 661 C C . CYS A 1 86 ? -4.031 -8.885 2.031 1.00 89.94 86 CYS A C 1
ATOM 663 O O . CYS A 1 86 ? -4.412 -10.050 1.967 1.00 89.94 86 CYS A O 1
ATOM 665 N N . HIS A 1 87 ? -2.821 -8.511 1.605 1.00 95.56 87 HIS A N 1
ATOM 666 C CA . HIS A 1 87 ? -1.791 -9.438 1.143 1.00 95.56 87 HIS A CA 1
ATOM 667 C C . HIS A 1 87 ? -0.393 -8.919 1.545 1.00 95.56 87 HIS A C 1
ATOM 669 O O . HIS A 1 87 ? -0.161 -7.707 1.491 1.00 95.56 87 HIS A O 1
ATOM 675 N N . PRO A 1 88 ? 0.571 -9.784 1.922 1.00 92.56 88 PRO A N 1
ATOM 676 C CA . PRO A 1 88 ? 1.925 -9.346 2.290 1.00 92.56 88 PRO A CA 1
ATOM 677 C C . PRO A 1 88 ? 2.639 -8.604 1.149 1.00 92.56 88 PRO A C 1
ATOM 679 O O . PRO A 1 88 ? 3.306 -7.595 1.375 1.00 92.56 88 PRO A O 1
ATOM 682 N N . ASP A 1 89 ? 2.427 -9.037 -0.095 1.00 96.06 89 ASP A N 1
ATOM 683 C CA . ASP A 1 89 ? 3.034 -8.408 -1.271 1.00 96.06 89 ASP A CA 1
ATOM 684 C C . ASP A 1 89 ? 2.281 -7.171 -1.803 1.00 96.06 89 ASP A C 1
ATOM 686 O O . ASP A 1 89 ? 2.682 -6.620 -2.827 1.00 96.06 89 ASP A O 1
ATOM 690 N N . THR A 1 90 ? 1.220 -6.669 -1.148 1.00 96.69 90 THR A N 1
ATOM 691 C CA . THR A 1 90 ? 0.468 -5.501 -1.666 1.00 96.69 90 THR A CA 1
ATOM 692 C C . THR A 1 90 ? 1.373 -4.282 -1.872 1.00 96.69 90 THR A C 1
ATOM 694 O O . THR A 1 90 ? 1.300 -3.624 -2.911 1.00 96.69 90 THR A O 1
ATOM 697 N N . LYS A 1 91 ? 2.267 -3.989 -0.913 1.00 96.25 91 LYS A N 1
ATOM 698 C CA . LYS A 1 91 ? 3.225 -2.873 -1.032 1.00 96.25 91 LYS A CA 1
ATOM 699 C C . LYS A 1 91 ? 4.208 -3.109 -2.184 1.00 96.25 91 LYS A C 1
ATOM 701 O O . LYS A 1 91 ? 4.455 -2.194 -2.963 1.00 96.25 91 LYS A O 1
ATOM 706 N N . LYS A 1 92 ? 4.735 -4.331 -2.308 1.00 96.38 92 LYS A N 1
ATOM 707 C CA . LYS A 1 92 ? 5.667 -4.734 -3.372 1.00 96.38 92 LYS A CA 1
ATOM 708 C C . LYS A 1 92 ? 5.031 -4.575 -4.753 1.00 96.38 92 LYS A C 1
ATOM 710 O O . LYS A 1 92 ? 5.611 -3.920 -5.615 1.00 96.38 92 LYS A O 1
ATOM 715 N N . PHE A 1 93 ? 3.818 -5.095 -4.929 1.00 98.19 93 PHE A N 1
ATOM 716 C CA . PHE A 1 93 ? 3.057 -4.972 -6.168 1.00 98.19 93 PHE A CA 1
ATOM 717 C C . PHE A 1 93 ? 2.831 -3.504 -6.546 1.00 98.19 93 PHE A C 1
ATOM 719 O O . PHE A 1 93 ? 3.230 -3.083 -7.629 1.00 98.19 93 PHE A O 1
ATOM 726 N N . LEU A 1 94 ? 2.292 -2.684 -5.640 1.00 98.31 94 LEU A N 1
ATOM 727 C CA . LEU A 1 94 ? 2.036 -1.272 -5.938 1.00 98.31 94 LEU A CA 1
ATOM 728 C C . LEU A 1 94 ? 3.324 -0.485 -6.217 1.00 98.31 94 LEU A C 1
ATOM 730 O O . LEU A 1 94 ? 3.355 0.329 -7.138 1.00 98.31 94 LEU A O 1
ATOM 734 N N . CYS A 1 95 ? 4.403 -0.738 -5.475 1.00 98.25 95 CYS A N 1
ATOM 735 C CA . CYS A 1 95 ? 5.673 -0.052 -5.707 1.00 98.25 95 CYS A CA 1
ATOM 736 C C . CYS A 1 95 ? 6.372 -0.481 -6.994 1.00 98.25 95 CYS A C 1
ATOM 738 O O . CYS A 1 95 ? 7.025 0.363 -7.600 1.00 98.25 95 CYS A O 1
ATOM 740 N N . SER A 1 96 ? 6.168 -1.714 -7.471 1.00 97.38 96 SER A N 1
ATOM 741 C CA . SER A 1 96 ? 6.633 -2.103 -8.808 1.00 97.38 96 SER A CA 1
ATOM 742 C C . SER A 1 96 ? 6.027 -1.224 -9.908 1.00 97.38 96 SER A C 1
ATOM 744 O O . SER A 1 96 ? 6.691 -0.933 -10.895 1.00 97.38 96 SER A O 1
ATOM 746 N N . LEU A 1 97 ? 4.801 -0.725 -9.698 1.00 97.94 97 LEU A N 1
ATOM 747 C CA . LEU A 1 97 ? 4.086 0.119 -10.653 1.00 97.94 97 LEU A CA 1
ATOM 748 C C . LEU A 1 97 ? 4.389 1.610 -10.473 1.00 97.94 97 LEU A C 1
ATOM 750 O O . LEU A 1 97 ? 4.665 2.310 -11.446 1.00 97.94 97 LEU A O 1
ATOM 754 N N . PHE A 1 98 ? 4.336 2.101 -9.231 1.00 98.12 98 PHE A N 1
ATOM 755 C CA . PHE A 1 98 ? 4.525 3.520 -8.914 1.00 98.12 98 PHE A CA 1
ATOM 756 C C . PHE A 1 98 ? 5.989 3.951 -8.912 1.00 98.12 98 PHE A C 1
ATOM 758 O O . PHE A 1 98 ? 6.291 5.084 -9.289 1.00 98.12 98 PHE A O 1
ATOM 765 N N . ALA A 1 99 ? 6.883 3.071 -8.470 1.00 97.69 99 ALA A N 1
ATOM 766 C CA . ALA A 1 99 ? 8.293 3.354 -8.266 1.00 97.69 99 ALA A CA 1
ATOM 767 C C . ALA A 1 99 ? 9.167 2.214 -8.815 1.00 97.69 99 ALA A C 1
ATOM 769 O O . ALA A 1 99 ? 9.945 1.661 -8.046 1.00 97.69 99 ALA A O 1
ATOM 770 N N . PRO A 1 100 ? 9.062 1.836 -10.104 1.00 96.44 100 PRO A N 1
ATOM 771 C CA . PRO A 1 100 ? 9.841 0.733 -10.667 1.00 96.44 100 PRO A CA 1
ATOM 772 C C . PRO A 1 100 ? 11.339 0.968 -10.472 1.00 96.44 100 PRO A C 1
ATOM 774 O O . PRO A 1 100 ? 11.803 2.106 -10.591 1.00 96.44 100 PRO A O 1
ATOM 777 N N . VAL A 1 101 ? 12.089 -0.098 -10.179 1.00 94.31 101 VAL A N 1
ATOM 778 C CA . VAL A 1 101 ? 13.545 -0.030 -9.988 1.00 94.31 101 VAL A CA 1
ATOM 779 C C . VAL A 1 101 ? 14.215 0.621 -11.198 1.00 94.31 101 VAL A C 1
ATOM 781 O O . VAL A 1 101 ? 13.874 0.330 -12.345 1.00 94.31 101 VAL A O 1
ATOM 784 N N . CYS A 1 102 ? 15.162 1.524 -10.944 1.00 92.31 102 CYS A N 1
ATOM 785 C CA . CYS A 1 102 ? 15.985 2.078 -12.009 1.00 92.31 102 CYS A CA 1
ATOM 786 C C . CYS A 1 102 ? 17.291 1.296 -12.133 1.00 92.31 102 CYS A C 1
ATOM 788 O O . CYS A 1 102 ? 18.091 1.285 -11.199 1.00 92.31 102 CYS A O 1
ATOM 790 N N . LEU A 1 103 ? 17.493 0.662 -13.285 1.00 87.50 103 LEU A N 1
ATOM 791 C CA . LEU A 1 103 ? 18.736 -0.003 -13.658 1.00 87.50 103 LEU A CA 1
ATOM 792 C C . LEU A 1 103 ? 19.361 0.815 -14.791 1.00 87.50 103 LEU A C 1
ATOM 794 O O . LEU A 1 103 ? 18.736 0.975 -15.836 1.00 87.50 103 LEU A O 1
ATOM 798 N N . ASP A 1 104 ? 20.553 1.372 -14.575 1.00 79.50 104 ASP A N 1
ATOM 799 C CA . ASP A 1 104 ? 21.172 2.315 -15.523 1.00 79.50 104 ASP A CA 1
ATOM 800 C C . ASP A 1 104 ? 21.449 1.683 -16.902 1.00 79.50 104 ASP A C 1
ATOM 802 O O . ASP A 1 104 ? 21.383 2.370 -17.920 1.00 79.50 104 ASP A O 1
ATOM 806 N N . ASP A 1 105 ? 21.679 0.367 -16.934 1.00 79.00 105 ASP A N 1
ATOM 807 C CA . ASP A 1 105 ? 22.005 -0.396 -18.145 1.00 79.00 105 ASP A CA 1
ATOM 808 C C . ASP A 1 105 ? 20.779 -1.025 -18.837 1.00 79.00 105 ASP A C 1
ATOM 810 O O . ASP A 1 105 ? 20.923 -1.646 -19.892 1.00 79.00 105 ASP A O 1
ATOM 814 N N . LEU A 1 106 ? 19.572 -0.882 -18.267 1.00 78.38 106 LEU A N 1
ATOM 815 C CA . LEU A 1 106 ? 18.340 -1.457 -18.813 1.00 78.38 106 LEU A CA 1
ATOM 816 C C . LEU A 1 106 ? 17.315 -0.358 -19.120 1.00 78.38 106 LEU A C 1
ATOM 818 O O . LEU A 1 106 ? 16.813 0.336 -18.235 1.00 78.38 106 LEU A O 1
ATOM 822 N N . ASP A 1 107 ? 16.974 -0.215 -20.402 1.00 78.19 107 ASP A N 1
A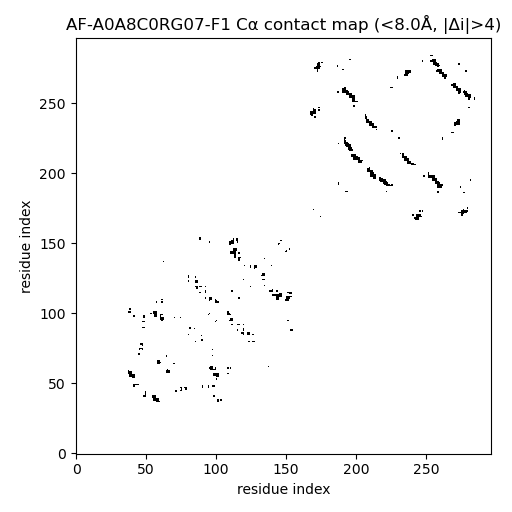TOM 823 C CA . ASP A 1 107 ? 15.956 0.748 -20.833 1.00 78.19 107 ASP A CA 1
ATOM 824 C C . ASP A 1 107 ? 14.519 0.269 -20.570 1.00 78.19 107 ASP A C 1
ATOM 826 O O . ASP A 1 107 ? 13.605 1.095 -20.471 1.00 78.19 107 ASP A O 1
ATOM 830 N N . GLU A 1 108 ? 14.338 -1.042 -20.412 1.00 82.75 108 GLU A N 1
ATOM 831 C CA . GLU A 1 108 ? 13.064 -1.702 -20.141 1.00 82.75 108 GLU A CA 1
ATOM 832 C C . GLU A 1 108 ? 12.727 -1.725 -18.640 1.00 82.75 108 GLU A C 1
ATOM 834 O O . GLU A 1 108 ? 13.584 -1.921 -17.778 1.00 82.75 108 GLU A O 1
ATOM 839 N N . THR A 1 109 ? 11.452 -1.516 -18.314 1.00 89.94 109 THR A N 1
ATOM 840 C CA . THR A 1 109 ? 10.936 -1.581 -16.941 1.00 89.94 109 THR A CA 1
ATOM 841 C C . THR A 1 109 ? 10.472 -2.989 -16.606 1.00 89.94 109 THR A C 1
ATOM 843 O O . THR A 1 109 ? 9.558 -3.499 -17.250 1.00 89.94 109 THR A O 1
ATOM 846 N N . ILE A 1 110 ? 11.025 -3.578 -15.546 1.00 93.00 110 ILE A N 1
ATOM 847 C CA . ILE A 1 110 ? 10.586 -4.888 -15.056 1.00 93.00 110 ILE A CA 1
ATOM 848 C C . ILE A 1 110 ? 9.177 -4.760 -14.454 1.00 93.00 110 ILE A C 1
ATOM 850 O O . ILE A 1 110 ? 8.962 -3.997 -13.509 1.00 93.00 110 ILE A O 1
ATOM 854 N N . GLN A 1 111 ? 8.222 -5.508 -15.005 1.00 96.12 111 GLN A N 1
ATOM 855 C CA . GLN A 1 111 ? 6.826 -5.542 -14.560 1.00 96.12 111 GLN A CA 1
ATOM 856 C C . GLN A 1 111 ? 6.615 -6.571 -13.432 1.00 96.12 111 GLN A C 1
ATOM 858 O O . GLN A 1 111 ? 7.408 -7.506 -13.301 1.00 96.12 111 GLN A O 1
ATOM 863 N N . PRO A 1 112 ? 5.555 -6.451 -12.610 1.00 97.50 112 PRO A N 1
ATOM 864 C CA . PRO A 1 112 ? 5.141 -7.549 -11.738 1.00 97.50 112 PRO A CA 1
ATOM 865 C C . PRO A 1 112 ? 4.695 -8.759 -12.562 1.00 97.50 112 PRO A C 1
ATOM 867 O O . PRO A 1 112 ? 4.115 -8.584 -13.628 1.00 97.50 112 PRO A O 1
ATOM 870 N N . CYS A 1 113 ? 4.952 -9.974 -12.076 1.00 98.25 113 CYS A N 1
ATOM 871 C CA . CYS A 1 113 ? 4.435 -11.182 -12.718 1.00 98.25 113 CYS A CA 1
ATOM 872 C C . CYS A 1 113 ? 2.908 -11.265 -12.590 1.00 98.25 113 CYS A C 1
ATOM 874 O O . CYS A 1 113 ? 2.318 -10.766 -11.621 1.00 98.25 113 CYS A O 1
ATOM 876 N N . HIS A 1 114 ? 2.272 -11.957 -13.533 1.00 97.94 114 HIS A N 1
ATOM 877 C CA . HIS A 1 114 ? 0.837 -12.219 -13.525 1.00 97.94 114 HIS A CA 1
ATOM 878 C C . HIS A 1 114 ? 0.378 -12.871 -12.208 1.00 97.94 114 HIS A C 1
ATOM 880 O O . HIS A 1 114 ? -0.591 -12.405 -11.601 1.00 97.94 114 HIS A O 1
ATOM 886 N N . SER A 1 115 ? 1.094 -13.887 -11.705 1.00 97.25 115 SER A N 1
ATOM 887 C CA . SER A 1 115 ? 0.761 -14.540 -10.427 1.00 97.25 115 SER A CA 1
ATOM 888 C C . SER A 1 115 ? 0.753 -13.581 -9.230 1.00 97.25 115 SER A C 1
ATOM 890 O O . SER A 1 115 ? -0.147 -13.650 -8.390 1.00 97.25 115 SER A O 1
ATOM 892 N N . LEU A 1 116 ? 1.714 -12.651 -9.167 1.00 97.81 116 LEU A N 1
ATOM 893 C CA . LEU A 1 116 ? 1.801 -11.637 -8.119 1.00 97.81 116 LEU A CA 1
ATOM 894 C C . LEU A 1 116 ? 0.572 -10.725 -8.152 1.00 97.81 116 LEU A C 1
ATOM 896 O O . LEU A 1 116 ? -0.020 -10.459 -7.104 1.00 97.81 116 LEU A O 1
ATOM 900 N N . CYS A 1 117 ? 0.162 -10.284 -9.344 1.00 98.62 117 CYS A N 1
ATOM 901 C CA . CYS A 1 117 ? -1.057 -9.496 -9.492 1.00 98.62 117 CYS A CA 1
ATOM 902 C C . CYS A 1 117 ? -2.289 -10.266 -9.015 1.00 98.62 117 CYS A C 1
ATOM 904 O O . CYS A 1 117 ? -3.039 -9.738 -8.195 1.00 98.62 117 CYS A O 1
ATOM 906 N N . VAL A 1 118 ? -2.485 -11.501 -9.490 1.00 98.31 118 VAL A N 1
ATOM 907 C CA . VAL A 1 118 ? -3.675 -12.306 -9.165 1.00 98.31 118 VAL A CA 1
ATOM 908 C C . VAL A 1 118 ? -3.792 -12.517 -7.659 1.00 98.31 118 VAL A C 1
ATOM 910 O O . VAL A 1 118 ? -4.831 -12.221 -7.082 1.00 98.31 118 VAL A O 1
ATOM 913 N N . GLN A 1 119 ? -2.709 -12.917 -6.992 1.00 97.62 119 GLN A N 1
ATOM 914 C CA . GLN A 1 119 ? -2.712 -13.157 -5.544 1.00 97.62 119 GLN A CA 1
ATOM 915 C C . GLN A 1 119 ? -3.038 -11.893 -4.736 1.00 97.62 119 GLN A C 1
ATOM 917 O O . GLN A 1 119 ? -3.780 -11.948 -3.750 1.00 97.62 119 GLN A O 1
ATOM 922 N N . VAL A 1 120 ? -2.516 -10.734 -5.156 1.00 98.06 120 VAL A N 1
ATOM 923 C CA . VAL A 1 120 ? -2.845 -9.452 -4.518 1.00 98.06 120 VAL A CA 1
ATOM 924 C C . VAL A 1 120 ? -4.295 -9.060 -4.815 1.00 98.06 120 VAL A C 1
ATOM 926 O O . VAL A 1 120 ? -5.012 -8.678 -3.888 1.00 98.06 120 VAL A O 1
ATOM 929 N N . LYS A 1 121 ? -4.752 -9.175 -6.067 1.00 98.31 121 LYS A N 1
ATOM 930 C CA . LYS A 1 121 ? -6.124 -8.853 -6.487 1.00 98.31 121 LYS A CA 1
ATOM 931 C C . LYS A 1 121 ? -7.145 -9.703 -5.733 1.00 98.31 121 LYS A C 1
ATOM 933 O O . LYS A 1 121 ? -8.073 -9.141 -5.156 1.00 98.31 121 LYS A O 1
ATOM 938 N N . ASP A 1 122 ? -6.942 -11.013 -5.653 1.00 97.25 122 ASP A N 1
ATOM 939 C CA . ASP A 1 122 ? -7.858 -11.959 -5.005 1.00 97.25 122 ASP A CA 1
ATOM 940 C C . ASP A 1 122 ? -8.125 -11.608 -3.537 1.00 97.25 122 ASP A C 1
ATOM 942 O O . ASP A 1 122 ? -9.245 -11.759 -3.042 1.00 97.25 122 ASP A O 1
ATOM 946 N N . ARG A 1 123 ? -7.113 -11.093 -2.828 1.00 91.00 123 ARG A N 1
ATOM 947 C CA . ARG A 1 123 ? -7.255 -10.685 -1.423 1.00 91.00 123 ARG A CA 1
ATOM 948 C C . ARG A 1 123 ? -7.690 -9.236 -1.246 1.00 91.00 123 ARG A C 1
ATOM 950 O O . ARG A 1 123 ? -8.427 -8.931 -0.310 1.00 91.00 123 ARG A O 1
ATOM 957 N N . CYS A 1 124 ? -7.238 -8.333 -2.109 1.00 92.81 124 CYS A N 1
ATOM 958 C CA . CYS A 1 124 ? -7.413 -6.895 -1.916 1.00 92.81 124 CYS A CA 1
ATOM 959 C C . CYS A 1 124 ? -8.616 -6.307 -2.663 1.00 92.81 124 CYS A C 1
ATOM 961 O O . CYS A 1 124 ? -9.187 -5.321 -2.192 1.00 92.81 124 CYS A O 1
ATOM 963 N N . ALA A 1 125 ? -9.059 -6.900 -3.774 1.00 94.62 125 ALA A N 1
ATOM 964 C CA . ALA A 1 125 ? -10.234 -6.427 -4.505 1.00 94.62 125 ALA A CA 1
ATOM 965 C C . ALA A 1 125 ? -11.534 -6.509 -3.677 1.00 94.62 125 ALA A C 1
ATOM 967 O O . ALA A 1 125 ? -12.275 -5.523 -3.675 1.00 94.62 125 ALA A O 1
ATOM 968 N N . PRO A 1 126 ? -11.811 -7.578 -2.896 1.00 89.88 126 PRO A N 1
ATOM 969 C CA . PRO A 1 126 ? -12.972 -7.600 -2.001 1.00 89.88 126 PRO A CA 1
ATOM 970 C C . PRO A 1 126 ? -12.917 -6.499 -0.936 1.00 89.88 126 PRO A C 1
ATOM 972 O O . PRO A 1 126 ? -13.937 -5.882 -0.629 1.00 89.88 126 PRO A O 1
ATOM 975 N N . VAL A 1 127 ? -11.719 -6.205 -0.412 1.00 87.69 127 VAL A N 1
ATOM 976 C CA . VAL A 1 127 ? -11.508 -5.110 0.546 1.00 87.69 127 VAL A CA 1
ATOM 977 C C . VAL A 1 127 ? -11.839 -3.770 -0.102 1.00 87.69 127 VAL A C 1
ATOM 979 O O . VAL A 1 127 ? -12.594 -3.002 0.482 1.00 87.69 127 VAL A O 1
ATOM 982 N N . MET A 1 128 ? -11.349 -3.494 -1.314 1.00 89.12 128 MET A N 1
ATOM 983 C CA . MET A 1 128 ? -11.695 -2.265 -2.043 1.00 89.12 128 MET A CA 1
ATOM 984 C C . MET A 1 128 ? -13.202 -2.164 -2.314 1.00 89.12 128 MET A C 1
ATOM 986 O O . MET A 1 128 ? -13.808 -1.119 -2.057 1.00 89.12 128 MET A O 1
ATOM 990 N N . SER A 1 129 ? -13.820 -3.267 -2.746 1.00 88.25 129 SER A N 1
ATOM 991 C CA . SER A 1 129 ? -15.252 -3.322 -3.041 1.00 88.25 129 SER A CA 1
ATOM 992 C C . SER A 1 129 ? -16.108 -3.030 -1.809 1.00 88.25 129 SER A C 1
ATOM 994 O O . SER A 1 129 ? -17.143 -2.378 -1.939 1.00 88.25 129 SER A O 1
ATOM 996 N N . ALA A 1 130 ? -15.682 -3.452 -0.613 1.00 82.75 130 ALA A N 1
ATOM 997 C CA . ALA A 1 130 ? -16.381 -3.152 0.639 1.00 82.75 130 ALA A CA 1
ATOM 998 C C . ALA A 1 130 ? -16.425 -1.644 0.960 1.00 82.75 130 ALA A C 1
ATOM 1000 O O . ALA A 1 130 ? -17.323 -1.191 1.667 1.00 82.75 130 ALA A O 1
ATOM 1001 N N . PHE A 1 131 ? -15.495 -0.857 0.407 1.00 84.44 131 PHE A N 1
ATOM 1002 C CA . PHE A 1 131 ? -15.479 0.607 0.497 1.00 84.44 131 PHE A CA 1
ATOM 1003 C C . PHE A 1 131 ? -16.041 1.297 -0.758 1.00 84.44 131 PHE A C 1
ATOM 1005 O O . PHE A 1 131 ? -15.942 2.516 -0.877 1.00 84.44 131 PHE A O 1
ATOM 1012 N N . GLY A 1 132 ? -16.648 0.544 -1.683 1.00 86.75 132 GLY A N 1
ATOM 1013 C CA . GLY A 1 132 ? -17.274 1.083 -2.894 1.00 86.75 132 GLY A CA 1
ATOM 1014 C C . GLY A 1 132 ? -16.304 1.387 -4.037 1.00 86.75 132 GLY A C 1
ATOM 1015 O O . GLY A 1 132 ? -16.680 2.096 -4.969 1.00 86.75 132 GLY A O 1
ATOM 1016 N N . PHE A 1 133 ? -15.078 0.860 -3.990 1.00 90.56 133 PHE A N 1
ATOM 1017 C CA . PHE A 1 133 ? -14.082 1.039 -5.046 1.00 90.56 133 PHE A CA 1
ATOM 1018 C C . PHE A 1 133 ? -13.862 -0.275 -5.808 1.00 90.56 133 PHE A C 1
ATOM 1020 O O . PHE A 1 133 ? -13.497 -1.276 -5.190 1.00 90.56 133 PHE A O 1
ATOM 1027 N N . PRO A 1 134 ? -14.062 -0.311 -7.135 1.00 94.31 134 PRO A N 1
ATOM 1028 C CA . PRO A 1 134 ? -13.716 -1.483 -7.931 1.00 94.31 134 PRO A CA 1
ATOM 1029 C C . PRO A 1 134 ? -12.194 -1.622 -8.074 1.00 94.31 134 PRO A C 1
ATOM 1031 O O . PRO A 1 134 ? -11.447 -0.656 -7.901 1.00 94.31 134 PRO A O 1
ATOM 1034 N N . TRP A 1 135 ? -11.736 -2.824 -8.431 1.00 96.25 135 TRP A N 1
ATOM 1035 C CA . TRP A 1 135 ? -10.354 -3.025 -8.866 1.00 96.25 135 TRP A CA 1
ATOM 1036 C C . TRP A 1 135 ? -10.129 -2.278 -10.196 1.00 96.25 135 TRP A C 1
ATOM 1038 O O . TRP A 1 135 ? -10.899 -2.510 -11.125 1.00 96.25 135 TRP A O 1
ATOM 1048 N N . PRO A 1 136 ? -9.154 -1.357 -10.309 1.00 96.12 136 PRO A N 1
ATOM 1049 C CA . PRO A 1 136 ? -9.017 -0.533 -11.510 1.00 96.12 136 PRO A CA 1
ATOM 1050 C C . PRO A 1 136 ? -8.450 -1.288 -12.717 1.00 96.12 136 PRO A C 1
ATOM 1052 O O . PRO A 1 136 ? -7.511 -2.068 -12.571 1.00 96.12 136 PRO A O 1
ATOM 1055 N N . ASP A 1 137 ? -8.890 -0.912 -13.920 1.00 95.75 137 ASP A N 1
ATOM 1056 C CA . ASP A 1 137 ? -8.414 -1.460 -15.205 1.00 95.75 137 ASP A CA 1
ATOM 1057 C C . ASP A 1 137 ? -6.890 -1.354 -15.401 1.00 95.75 137 ASP A C 1
ATOM 1059 O O . ASP A 1 137 ? -6.269 -2.133 -16.127 1.00 95.75 137 ASP A O 1
ATOM 1063 N N . MET A 1 138 ? -6.250 -0.371 -14.758 1.00 94.19 138 MET A N 1
ATOM 1064 C CA . MET A 1 138 ? -4.790 -0.214 -14.787 1.00 94.19 138 MET A CA 1
ATOM 1065 C C . MET A 1 138 ? -4.032 -1.315 -14.040 1.00 94.19 138 MET A C 1
ATOM 1067 O O . MET A 1 138 ? -2.840 -1.492 -14.274 1.00 94.19 138 MET A O 1
ATOM 1071 N N . LEU A 1 139 ? -4.723 -2.046 -13.165 1.00 96.44 139 LEU A N 1
ATOM 1072 C CA . LEU A 1 139 ? -4.191 -3.136 -12.355 1.00 96.44 139 LEU A CA 1
ATOM 1073 C C . LEU A 1 139 ? -4.747 -4.501 -12.779 1.00 96.44 139 LEU A C 1
ATOM 1075 O O . LEU A 1 139 ? -4.577 -5.475 -12.048 1.00 96.44 139 LEU A O 1
ATOM 1079 N N . GLU A 1 140 ? -5.450 -4.585 -13.909 1.00 97.62 140 GLU A N 1
ATOM 1080 C CA . GLU A 1 140 ? -5.962 -5.861 -14.405 1.00 97.62 140 GLU A CA 1
ATOM 1081 C C . GLU A 1 140 ? -4.823 -6.809 -14.776 1.00 97.62 140 GLU A C 1
ATOM 1083 O O . GLU A 1 140 ? -3.881 -6.426 -15.472 1.00 97.62 140 GLU A O 1
ATOM 1088 N N . CYS A 1 141 ? -4.899 -8.045 -14.275 1.00 98.12 141 CYS A N 1
ATOM 1089 C CA . CYS A 1 141 ? -3.741 -8.934 -14.252 1.00 98.12 141 CYS A CA 1
ATOM 1090 C C . CYS A 1 141 ? -3.320 -9.425 -15.636 1.00 98.12 141 CYS A C 1
ATOM 1092 O O . CYS A 1 141 ? -2.128 -9.617 -15.856 1.00 98.12 141 CYS A O 1
ATOM 1094 N N . ASP A 1 142 ? -4.252 -9.479 -16.590 1.00 97.31 142 ASP A N 1
ATOM 1095 C CA . ASP A 1 142 ? -3.991 -9.812 -17.998 1.00 97.31 142 ASP A CA 1
ATOM 1096 C C . ASP A 1 142 ? -3.006 -8.841 -18.681 1.00 97.31 142 ASP A C 1
ATOM 1098 O O . ASP A 1 142 ? -2.502 -9.116 -19.769 1.00 97.31 142 ASP A O 1
ATOM 1102 N N . ARG A 1 143 ? -2.719 -7.690 -18.057 1.00 95.50 143 ARG A N 1
ATOM 1103 C CA . ARG A 1 143 ? -1.750 -6.694 -18.540 1.00 95.50 143 ARG A CA 1
ATOM 1104 C C . ARG A 1 143 ? -0.303 -7.013 -18.166 1.00 95.50 143 ARG A C 1
ATOM 1106 O O . ARG A 1 143 ? 0.599 -6.293 -18.600 1.00 95.50 143 ARG A O 1
ATOM 1113 N N . PHE A 1 144 ? -0.085 -8.012 -17.318 1.00 96.94 144 PHE A N 1
ATOM 1114 C CA . PHE A 1 144 ? 1.223 -8.354 -16.777 1.00 96.94 144 PHE A CA 1
ATOM 1115 C C . PHE A 1 144 ? 1.773 -9.642 -17.402 1.00 96.94 144 PHE A C 1
ATOM 1117 O O . PHE A 1 144 ? 0.997 -10.538 -17.743 1.00 96.94 144 PHE A O 1
ATOM 1124 N N . PRO A 1 145 ? 3.105 -9.738 -17.570 1.00 96.69 145 PRO A N 1
ATOM 1125 C CA . PRO A 1 145 ? 3.744 -10.898 -18.180 1.00 96.69 145 PRO A CA 1
ATOM 1126 C C . PRO A 1 145 ? 3.534 -12.168 -17.354 1.00 96.69 145 PRO A C 1
ATOM 1128 O O . PRO A 1 145 ? 3.345 -12.121 -16.134 1.00 96.69 145 PRO A O 1
ATOM 1131 N N . GLN A 1 146 ? 3.591 -13.313 -18.030 1.00 95.56 146 GLN A N 1
ATOM 1132 C CA . GLN A 1 146 ? 3.517 -14.615 -17.378 1.00 95.56 146 GLN A CA 1
ATOM 1133 C C . GLN A 1 146 ? 4.804 -14.890 -16.584 1.00 95.56 146 GLN A C 1
ATOM 1135 O O . GLN A 1 146 ? 5.867 -14.353 -16.878 1.00 95.56 146 GLN A O 1
ATOM 1140 N N . ASP A 1 147 ? 4.714 -15.748 -15.570 1.00 91.50 147 ASP A N 1
ATOM 1141 C CA . ASP A 1 147 ? 5.803 -16.041 -14.625 1.00 91.50 147 ASP A CA 1
ATOM 1142 C C . ASP A 1 147 ? 7.067 -16.666 -15.246 1.00 91.50 147 ASP A C 1
ATOM 1144 O O . ASP A 1 147 ? 8.106 -16.746 -14.594 1.00 91.50 147 ASP A O 1
ATOM 1148 N N . ASN A 1 148 ? 6.989 -17.143 -16.489 1.00 88.25 148 ASN A N 1
ATOM 1149 C CA . ASN A 1 148 ? 8.133 -17.650 -17.246 1.00 88.25 148 ASN A CA 1
ATOM 1150 C C . ASN A 1 148 ? 8.962 -16.541 -17.924 1.00 88.25 148 ASN A C 1
ATOM 1152 O O . ASN A 1 148 ? 10.059 -16.838 -18.402 1.00 88.25 148 ASN A O 1
ATOM 1156 N N . ASP A 1 149 ? 8.457 -15.307 -17.974 1.00 89.25 149 ASP A N 1
ATOM 1157 C CA . ASP A 1 149 ? 9.159 -14.138 -18.506 1.00 89.25 149 ASP A CA 1
ATOM 1158 C C . ASP A 1 149 ? 9.924 -13.386 -17.395 1.00 89.25 149 ASP A C 1
ATOM 1160 O O . ASP A 1 149 ? 9.799 -13.672 -16.203 1.00 89.25 149 ASP A O 1
ATOM 1164 N N . LEU A 1 150 ? 10.741 -12.394 -17.771 1.00 91.44 150 LEU A N 1
ATOM 1165 C CA . LEU A 1 150 ? 11.430 -11.540 -16.800 1.00 91.44 150 LEU A CA 1
ATOM 1166 C C . LEU A 1 150 ? 10.428 -10.609 -16.099 1.00 91.44 150 LEU A C 1
ATOM 1168 O O . LEU A 1 150 ? 10.042 -9.570 -16.634 1.00 91.44 150 LEU A O 1
ATOM 1172 N N . CYS A 1 151 ? 10.042 -10.956 -14.875 1.00 95.50 151 CYS A N 1
ATOM 1173 C CA . CYS A 1 151 ? 9.112 -10.172 -14.069 1.00 95.50 151 CYS A CA 1
ATOM 1174 C C . CYS A 1 151 ? 9.403 -10.296 -12.567 1.00 95.50 151 CYS A C 1
ATOM 1176 O O . CYS A 1 151 ? 10.216 -11.112 -12.135 1.00 95.50 151 CYS A O 1
ATOM 1178 N N . ILE A 1 152 ? 8.765 -9.449 -11.757 1.00 95.06 152 ILE A N 1
ATOM 1179 C CA . ILE A 1 152 ? 8.888 -9.471 -10.294 1.00 95.06 152 ILE A CA 1
ATOM 1180 C C . ILE A 1 152 ? 7.927 -10.536 -9.741 1.00 95.06 152 ILE A C 1
ATOM 1182 O O . ILE A 1 152 ? 6.710 -10.319 -9.787 1.00 95.06 152 ILE A O 1
ATOM 1186 N N . PRO A 1 153 ? 8.432 -11.658 -9.194 1.00 94.88 153 PRO A N 1
ATOM 1187 C CA . PRO A 1 153 ? 7.586 -12.745 -8.722 1.00 94.88 153 PRO A CA 1
ATOM 1188 C C . PRO A 1 153 ? 6.987 -12.425 -7.351 1.00 94.88 153 PRO A C 1
ATOM 1190 O O . PRO A 1 153 ? 7.373 -11.456 -6.682 1.00 94.88 153 PRO A O 1
ATOM 1193 N N . LEU A 1 154 ? 6.089 -13.294 -6.890 1.00 91.88 154 LEU A N 1
ATOM 1194 C CA . LEU A 1 154 ? 5.710 -13.385 -5.477 1.00 91.88 154 LEU A CA 1
ATOM 1195 C C . LEU A 1 154 ? 6.957 -13.492 -4.592 1.00 91.88 154 LEU A C 1
ATOM 1197 O O . LEU A 1 154 ? 7.991 -14.013 -5.017 1.00 91.88 154 LEU A O 1
ATOM 1201 N N . ALA A 1 155 ? 6.898 -12.969 -3.368 1.00 85.31 155 ALA A N 1
ATOM 1202 C CA . ALA A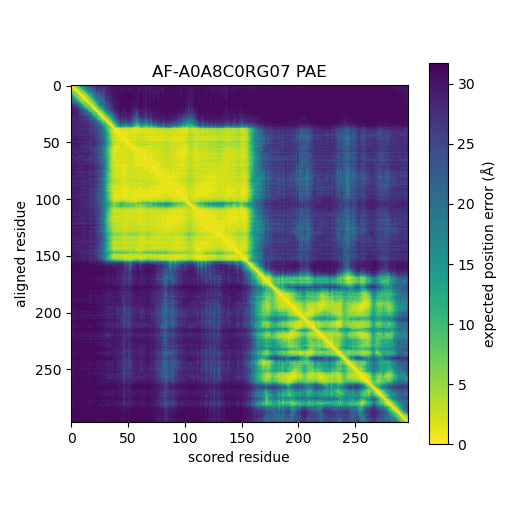 1 155 ? 7.978 -13.237 -2.424 1.00 85.31 155 ALA A CA 1
ATOM 1203 C C . ALA A 1 155 ? 8.036 -14.753 -2.146 1.00 85.31 155 ALA A C 1
ATOM 1205 O O . ALA A 1 155 ? 7.095 -15.330 -1.606 1.00 85.31 155 ALA A O 1
ATOM 1206 N N . SER A 1 156 ? 9.125 -15.411 -2.550 1.00 67.38 156 SER A N 1
ATOM 1207 C CA . SER A 1 156 ? 9.364 -16.822 -2.243 1.00 67.38 156 SER A CA 1
ATOM 1208 C C . SER A 1 156 ? 9.561 -16.997 -0.739 1.00 67.38 156 SER A C 1
ATOM 1210 O O . SER A 1 156 ? 10.340 -16.257 -0.130 1.00 67.38 156 SER A O 1
ATOM 1212 N N . SER A 1 157 ? 8.938 -18.020 -0.154 1.00 52.41 157 SER A N 1
ATOM 1213 C CA . SER A 1 157 ? 9.104 -18.389 1.259 1.00 52.41 157 SER A CA 1
ATOM 1214 C C . SER A 1 157 ? 10.559 -18.689 1.671 1.00 52.41 157 SER A C 1
ATOM 1216 O O . SER A 1 157 ? 10.843 -18.749 2.862 1.00 52.41 157 SER A O 1
ATOM 1218 N N . ASP A 1 158 ? 11.497 -18.813 0.723 1.00 44.75 158 ASP A N 1
ATOM 1219 C CA . ASP A 1 158 ? 12.905 -19.161 0.974 1.00 44.75 158 ASP A CA 1
ATOM 1220 C C . ASP A 1 158 ? 13.803 -17.984 1.414 1.00 44.75 158 ASP A C 1
ATOM 1222 O O . ASP A 1 158 ? 14.913 -18.197 1.902 1.00 44.75 158 ASP A O 1
ATOM 1226 N N . HIS A 1 159 ? 13.326 -16.737 1.321 1.00 41.53 159 HIS A N 1
ATOM 1227 C CA . HIS A 1 159 ? 13.974 -15.566 1.943 1.00 41.53 159 HIS A CA 1
ATOM 1228 C C . HIS A 1 159 ? 13.153 -14.965 3.083 1.00 41.53 159 HIS A C 1
ATOM 1230 O O . HIS A 1 159 ? 13.358 -13.820 3.494 1.00 41.53 159 HIS A O 1
ATOM 1236 N N . LEU A 1 160 ? 12.295 -15.788 3.680 1.00 40.25 160 LEU A N 1
ATOM 1237 C CA . LEU A 1 160 ? 11.923 -15.601 5.065 1.00 40.25 160 LEU A CA 1
ATOM 1238 C C . LEU A 1 160 ? 13.180 -15.882 5.918 1.00 40.25 160 LEU A C 1
ATOM 1240 O O . LEU A 1 160 ? 13.384 -16.984 6.419 1.00 40.25 160 LEU A O 1
ATOM 1244 N N . LEU A 1 161 ? 13.979 -14.840 6.205 1.00 34.88 161 LEU A N 1
ATOM 1245 C CA . LEU A 1 161 ? 14.300 -14.618 7.627 1.00 34.88 161 LEU A CA 1
ATOM 1246 C C . LEU A 1 161 ? 12.983 -14.863 8.339 1.00 34.88 161 LEU A C 1
ATOM 1248 O O . LEU A 1 161 ? 12.045 -14.212 7.883 1.00 34.88 161 LEU A O 1
ATOM 1252 N N . PRO A 1 162 ? 12.865 -15.798 9.300 1.00 32.84 162 PRO A N 1
ATOM 1253 C CA . PRO A 1 162 ? 11.571 -16.272 9.751 1.00 32.84 162 PRO A CA 1
ATOM 1254 C C . PRO A 1 162 ? 10.702 -15.055 10.039 1.00 32.84 162 PRO A C 1
ATOM 1256 O O . PRO A 1 162 ? 10.831 -14.412 11.081 1.00 32.84 162 PRO A O 1
ATOM 1259 N N . ALA A 1 163 ? 9.828 -14.724 9.081 1.00 37.94 163 ALA A N 1
ATOM 1260 C CA . ALA A 1 163 ? 8.584 -14.103 9.394 1.00 37.94 163 ALA A CA 1
ATOM 1261 C C . ALA A 1 163 ? 7.987 -15.243 10.175 1.00 37.94 163 ALA A C 1
ATOM 1263 O O . ALA A 1 163 ? 7.564 -16.2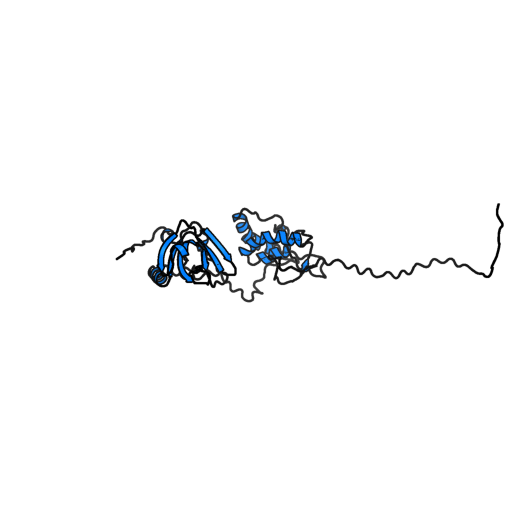59 9.625 1.00 37.94 163 ALA A O 1
ATOM 1264 N N . THR A 1 164 ? 8.119 -15.139 11.491 1.00 32.81 164 THR A N 1
ATOM 1265 C CA . THR A 1 164 ? 7.130 -15.723 12.352 1.00 32.81 164 THR A CA 1
ATOM 1266 C C . THR A 1 164 ? 5.820 -15.458 11.626 1.00 32.81 164 THR A C 1
ATOM 1268 O O . THR A 1 164 ? 5.490 -14.292 11.382 1.00 32.81 164 THR A O 1
ATOM 1271 N N . GLU A 1 165 ? 5.148 -16.515 11.172 1.00 42.47 165 GLU A N 1
ATOM 1272 C CA . GLU A 1 165 ? 3.710 -16.465 10.990 1.00 42.47 165 GLU A CA 1
ATOM 1273 C C . GLU A 1 165 ? 3.146 -16.073 12.353 1.00 42.47 165 GLU A C 1
ATOM 1275 O O . GLU A 1 165 ? 2.689 -16.884 13.150 1.00 42.47 165 GLU A O 1
ATOM 1280 N N . GLU A 1 166 ? 3.263 -14.802 12.688 1.00 39.59 166 GLU A N 1
ATOM 1281 C CA . GLU A 1 166 ? 2.404 -14.195 13.651 1.00 39.59 166 GLU A CA 1
ATOM 1282 C C . GLU A 1 166 ? 1.217 -13.814 12.797 1.00 39.59 166 GLU A C 1
ATOM 1284 O O . GLU A 1 166 ? 1.151 -12.730 12.215 1.00 39.59 166 GLU A O 1
ATOM 1289 N N . ALA A 1 167 ? 0.278 -14.768 12.725 1.00 43.09 167 ALA A N 1
ATOM 1290 C CA . ALA A 1 167 ? -1.140 -14.452 12.693 1.00 43.09 167 ALA A CA 1
ATOM 1291 C C . ALA A 1 167 ? -1.335 -13.099 13.389 1.00 43.09 167 ALA A C 1
ATOM 1293 O O . ALA A 1 167 ? -0.725 -12.918 14.455 1.00 43.09 167 ALA A O 1
ATOM 1294 N N . PRO A 1 168 ? -2.085 -12.155 12.784 1.00 51.47 168 PRO A N 1
ATOM 1295 C CA . PRO A 1 168 ? -2.154 -10.780 13.262 1.00 51.47 168 PRO A CA 1
ATOM 1296 C C . PRO A 1 168 ? -2.269 -10.825 14.774 1.00 51.47 168 PRO A C 1
ATOM 1298 O O . PRO A 1 168 ? -3.186 -11.470 15.285 1.00 51.47 168 PRO A O 1
ATOM 1301 N N . LYS A 1 169 ? -1.242 -10.311 15.475 1.00 56.97 169 LYS A N 1
ATOM 1302 C CA . LYS A 1 169 ? -1.131 -10.494 16.923 1.00 56.97 169 LYS A CA 1
ATOM 1303 C C . LYS A 1 169 ? -2.456 -10.050 17.491 1.00 56.97 169 LYS A C 1
ATOM 1305 O O . LYS A 1 169 ? -2.763 -8.869 17.423 1.00 56.97 169 LYS A O 1
ATOM 1310 N N . VAL A 1 170 ? -3.268 -10.969 17.992 1.00 61.44 170 VAL A N 1
ATOM 1311 C CA . VAL A 1 170 ? -4.475 -10.551 18.686 1.00 61.44 170 VAL A CA 1
ATOM 1312 C C . VAL A 1 170 ? -3.968 -9.905 19.958 1.00 61.44 170 VAL A C 1
ATOM 1314 O O . VAL A 1 170 ? -3.143 -10.504 20.663 1.00 61.44 170 VAL A O 1
ATOM 1317 N N . CYS A 1 171 ? -4.365 -8.656 20.211 1.00 61.00 171 CYS A N 1
ATOM 1318 C CA . CYS A 1 171 ? -3.950 -7.989 21.438 1.00 61.00 171 CYS A CA 1
ATOM 1319 C C . CYS A 1 171 ? -4.292 -8.918 22.606 1.00 61.00 171 CYS A C 1
ATOM 1321 O O . CYS A 1 171 ? -5.380 -9.479 22.617 1.00 61.00 171 CYS A O 1
ATOM 1323 N N . GLU A 1 172 ? -3.392 -9.106 23.577 1.00 62.62 172 GLU A N 1
ATOM 1324 C CA . GLU A 1 172 ? -3.660 -9.994 24.725 1.00 62.62 172 GLU A CA 1
ATOM 1325 C C . GLU A 1 172 ? -5.017 -9.676 25.380 1.00 62.62 172 GLU A C 1
ATOM 1327 O O . GLU A 1 172 ? -5.750 -10.580 25.750 1.00 62.62 172 GLU A O 1
ATOM 1332 N N . ALA A 1 173 ? -5.402 -8.391 25.382 1.00 61.47 173 ALA A N 1
ATOM 1333 C CA . ALA A 1 173 ? -6.703 -7.893 25.839 1.00 61.47 173 ALA A CA 1
ATOM 1334 C C . ALA A 1 173 ? -7.935 -8.458 25.112 1.00 61.47 173 ALA A C 1
ATOM 1336 O O . ALA A 1 173 ? -9.027 -8.372 25.665 1.00 61.47 173 ALA A O 1
ATOM 1337 N N . CYS A 1 174 ? -7.751 -8.980 23.903 1.00 62.25 174 CYS A N 1
ATOM 1338 C CA . CYS A 1 174 ? -8.763 -9.507 22.990 1.00 62.25 174 CYS A CA 1
ATOM 1339 C C . CYS A 1 174 ? -8.589 -11.019 22.758 1.00 62.25 174 CYS A C 1
ATOM 1341 O O . CYS A 1 174 ? -9.278 -11.601 21.926 1.00 62.25 174 CYS A O 1
ATOM 1343 N N . LYS A 1 175 ? -7.640 -11.673 23.446 1.00 64.38 175 LYS A N 1
ATOM 1344 C CA . LYS A 1 175 ? -7.533 -13.132 23.419 1.00 64.38 175 LYS A CA 1
ATOM 1345 C C . LYS A 1 175 ? -8.589 -13.703 24.360 1.00 64.38 175 LYS A C 1
ATOM 1347 O O . LYS A 1 175 ? -8.498 -13.505 25.570 1.00 64.38 175 LYS A O 1
ATOM 1352 N N . ASN A 1 176 ? -9.548 -14.444 23.811 1.00 59.44 176 ASN A N 1
ATOM 1353 C CA . ASN A 1 176 ? -10.522 -15.196 24.598 1.00 59.44 176 ASN A CA 1
ATOM 1354 C C . ASN A 1 176 ? -9.795 -16.220 25.478 1.00 59.44 176 ASN A C 1
ATOM 1356 O O . ASN A 1 176 ? -9.395 -17.291 25.019 1.00 59.44 176 ASN A O 1
ATOM 1360 N N . LYS A 1 177 ? -9.601 -15.887 26.754 1.00 54.06 177 LYS A N 1
ATOM 1361 C CA . LYS A 1 177 ? -9.385 -16.899 27.786 1.00 54.06 177 LYS A CA 1
ATOM 1362 C C . LYS A 1 177 ? -10.747 -17.524 28.046 1.00 54.06 177 LYS A C 1
ATOM 1364 O O . LYS A 1 177 ? -11.733 -16.801 28.124 1.00 54.06 177 LYS A O 1
ATOM 1369 N N . ASN A 1 178 ? -10.793 -18.853 28.077 1.00 50.53 178 ASN A N 1
ATOM 1370 C CA . ASN A 1 178 ? -12.019 -19.626 28.261 1.00 50.53 178 ASN A CA 1
ATOM 1371 C C . ASN A 1 178 ? -12.928 -18.980 29.321 1.00 50.53 178 ASN A C 1
ATOM 1373 O O . ASN A 1 178 ? -12.446 -18.587 30.381 1.00 50.53 178 ASN A O 1
ATOM 1377 N N . GLU A 1 179 ? -14.210 -18.846 28.981 1.00 53.00 179 GLU A N 1
ATOM 1378 C CA . GLU A 1 179 ? -15.268 -18.166 29.736 1.00 53.00 179 GLU A CA 1
ATOM 1379 C C . GLU A 1 179 ? -15.471 -18.770 31.143 1.00 53.00 179 GLU A C 1
ATOM 1381 O O . GLU A 1 179 ? -16.399 -19.542 31.372 1.00 53.00 179 GLU A O 1
ATOM 1386 N N . ASP A 1 180 ? -14.618 -18.411 32.102 1.00 56.06 180 ASP A N 1
ATOM 1387 C CA . ASP A 1 180 ? -14.872 -18.613 33.527 1.00 56.06 180 ASP A CA 1
ATOM 1388 C C . ASP A 1 180 ? -15.350 -17.283 34.135 1.00 56.06 180 ASP A C 1
ATOM 1390 O O . ASP A 1 180 ? -14.593 -16.316 34.231 1.00 56.06 180 ASP A O 1
ATOM 1394 N N . ASP A 1 181 ? -16.601 -17.228 34.609 1.00 55.62 181 ASP A N 1
ATOM 1395 C CA . ASP A 1 181 ? -17.192 -16.045 35.272 1.00 55.62 181 ASP A CA 1
ATOM 1396 C C . ASP A 1 181 ? -16.343 -15.529 36.457 1.00 55.62 181 ASP A C 1
ATOM 1398 O O . ASP A 1 181 ? -16.352 -14.338 36.791 1.00 55.62 181 ASP A O 1
ATOM 1402 N N . ASN A 1 182 ? -15.564 -16.421 37.078 1.00 56.88 182 ASN A N 1
ATOM 1403 C CA . ASN A 1 182 ? -14.622 -16.082 38.143 1.00 56.88 182 ASN A CA 1
ATOM 1404 C C . ASN A 1 182 ? -13.457 -15.203 37.647 1.00 56.88 182 ASN A C 1
ATOM 1406 O O . ASN A 1 182 ? -13.018 -14.318 38.384 1.00 56.88 182 ASN A O 1
ATOM 1410 N N . ASP A 1 183 ? -12.998 -15.381 36.402 1.00 60.91 183 ASP A N 1
ATOM 1411 C CA . ASP A 1 183 ? -11.891 -14.607 35.814 1.00 60.91 183 ASP A CA 1
ATOM 1412 C C . ASP A 1 183 ? -12.320 -13.164 35.494 1.00 60.91 183 ASP A C 1
ATOM 1414 O O . ASP A 1 183 ? -11.561 -12.207 35.688 1.00 60.91 183 ASP A O 1
ATOM 1418 N N . ILE A 1 184 ? -13.589 -12.969 35.107 1.00 64.25 184 ILE A N 1
ATOM 1419 C CA . ILE A 1 184 ? -14.165 -11.633 34.886 1.00 64.25 184 ILE A CA 1
ATOM 1420 C C . ILE A 1 184 ? -14.239 -10.861 36.206 1.00 64.25 184 ILE A C 1
ATOM 1422 O O . ILE A 1 184 ? -13.856 -9.690 36.256 1.00 64.25 184 ILE A O 1
ATOM 1426 N N . MET A 1 185 ? -14.694 -11.497 37.290 1.00 66.50 185 MET A N 1
ATOM 1427 C CA . MET A 1 185 ? -14.766 -10.853 38.608 1.00 66.50 185 MET A CA 1
ATOM 1428 C C . MET A 1 185 ? -13.380 -10.538 39.179 1.00 66.50 185 MET A C 1
ATOM 1430 O O . MET A 1 185 ? -13.172 -9.453 39.734 1.00 66.50 185 MET A O 1
ATOM 1434 N N . GLU A 1 186 ? -12.405 -11.429 39.005 1.00 67.50 186 GLU A N 1
ATOM 1435 C CA . GLU A 1 186 ? -11.023 -11.184 39.425 1.00 67.50 186 GLU A CA 1
ATOM 1436 C C . GLU A 1 186 ? -10.381 -10.043 38.614 1.00 67.50 186 GLU A C 1
ATOM 1438 O O . GLU A 1 186 ? -9.739 -9.143 39.172 1.00 67.50 186 GLU A O 1
ATOM 1443 N N . THR A 1 187 ? -10.623 -10.014 37.302 1.00 64.56 187 THR A N 1
ATOM 1444 C CA . THR A 1 187 ? -10.184 -8.931 36.413 1.00 64.56 187 THR A CA 1
ATOM 1445 C C . THR A 1 187 ? -10.851 -7.602 36.769 1.00 64.56 187 THR A C 1
ATOM 1447 O O . THR A 1 187 ? -10.181 -6.564 36.831 1.00 64.56 187 THR A O 1
ATOM 1450 N N . LEU A 1 188 ? -12.148 -7.613 37.075 1.00 68.62 188 LEU A N 1
ATOM 1451 C CA . LEU A 1 188 ? -12.884 -6.439 37.536 1.00 68.62 188 LEU A CA 1
ATOM 1452 C C . LEU A 1 188 ? -12.296 -5.897 38.845 1.00 68.62 188 LEU A C 1
ATOM 1454 O O . LEU A 1 188 ? -12.170 -4.681 39.013 1.00 68.62 188 LEU A O 1
ATOM 1458 N N . CYS A 1 189 ? -11.883 -6.771 39.765 1.00 72.94 189 CYS A N 1
ATOM 1459 C CA . CYS A 1 189 ? -11.253 -6.375 41.024 1.00 72.94 189 CYS A CA 1
ATOM 1460 C C . CYS A 1 189 ? -9.908 -5.658 40.812 1.00 72.94 189 CYS A C 1
ATOM 1462 O O . CYS A 1 189 ? -9.666 -4.643 41.469 1.00 72.94 189 CYS A O 1
ATOM 1464 N N . LYS A 1 190 ? -9.087 -6.115 39.858 1.00 72.56 190 LYS A N 1
ATOM 1465 C CA . LYS A 1 190 ? -7.731 -5.590 39.582 1.00 72.56 190 LYS A CA 1
ATOM 1466 C C . LYS A 1 190 ? -7.687 -4.245 38.839 1.00 72.56 190 LYS A C 1
ATOM 1468 O O . LYS A 1 190 ? -6.640 -3.601 38.818 1.00 72.56 190 LYS A O 1
ATOM 1473 N N . ASN A 1 191 ? -8.785 -3.826 38.209 1.00 72.94 191 ASN A N 1
ATOM 1474 C CA . ASN A 1 191 ? -8.829 -2.616 37.378 1.00 72.94 191 ASN A CA 1
ATOM 1475 C C . ASN A 1 191 ? -9.477 -1.418 38.089 1.00 72.94 191 ASN A C 1
ATOM 1477 O O . ASN A 1 191 ? -10.344 -1.582 38.951 1.00 72.94 191 ASN A O 1
ATOM 1481 N N . ASP A 1 192 ? -9.080 -0.203 37.705 1.00 76.62 192 ASP A N 1
ATOM 1482 C CA . ASP A 1 192 ? -9.606 1.039 38.287 1.00 76.62 192 ASP A CA 1
ATOM 1483 C C . ASP A 1 192 ? -11.016 1.344 37.785 1.00 76.62 192 ASP A C 1
ATOM 1485 O O . ASP A 1 192 ? -11.837 1.898 38.513 1.00 76.62 192 ASP A O 1
ATOM 1489 N N . PHE A 1 193 ? -11.319 0.984 36.539 1.00 77.38 193 PHE A N 1
ATOM 1490 C CA . PHE A 1 193 ? -12.636 1.192 35.955 1.00 77.38 193 PHE A CA 1
ATOM 1491 C C . PHE A 1 193 ? -13.095 0.004 35.114 1.00 77.38 193 PHE A C 1
ATOM 1493 O O . PHE A 1 193 ? -12.281 -0.743 34.567 1.00 77.38 193 PHE A O 1
ATOM 1500 N N . ALA A 1 194 ? -14.416 -0.120 34.989 1.00 79.06 194 ALA A N 1
ATOM 1501 C CA . ALA A 1 194 ? -15.081 -1.060 34.095 1.00 79.06 194 ALA A CA 1
ATOM 1502 C C . ALA A 1 194 ? -16.340 -0.424 33.504 1.00 79.06 194 ALA A C 1
ATOM 1504 O O . ALA A 1 194 ? -17.174 0.114 34.242 1.00 79.06 194 ALA A O 1
ATOM 1505 N N . LEU A 1 195 ? -16.464 -0.463 32.178 1.00 77.19 195 LEU A N 1
ATOM 1506 C CA . LEU A 1 195 ? -17.495 0.241 31.420 1.00 77.19 195 LEU A CA 1
ATOM 1507 C C . LEU A 1 195 ? -18.089 -0.664 30.342 1.00 77.19 195 LEU A C 1
ATOM 1509 O O . LEU A 1 195 ? -17.342 -1.276 29.590 1.00 77.1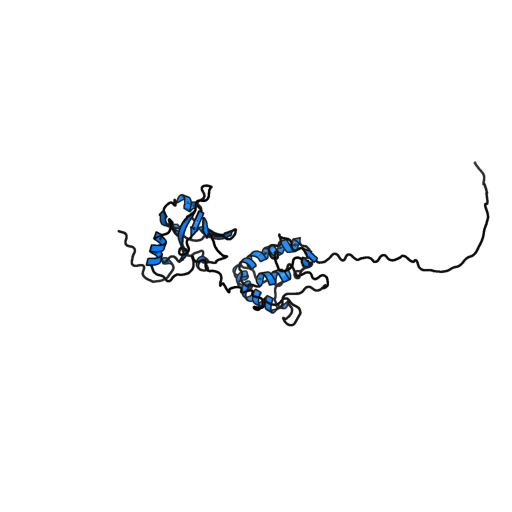9 195 LEU A O 1
ATOM 1513 N N . LYS A 1 196 ? -19.412 -0.670 30.188 1.00 79.62 196 LYS A N 1
ATOM 1514 C CA . LYS A 1 196 ? -20.045 -1.049 28.918 1.00 79.62 196 LYS A CA 1
ATOM 1515 C C . LYS A 1 196 ? -19.962 0.145 27.982 1.00 79.62 196 LYS A C 1
ATOM 1517 O O . LYS A 1 196 ? -20.393 1.231 28.375 1.00 79.62 196 LYS A O 1
ATOM 1522 N N . ILE A 1 197 ? -19.445 -0.026 26.776 1.00 76.69 197 ILE A N 1
ATOM 1523 C CA . ILE A 1 197 ? -19.308 1.051 25.792 1.00 76.69 197 ILE A CA 1
ATOM 1524 C C . ILE A 1 197 ? -19.785 0.607 24.412 1.00 76.69 197 ILE A C 1
ATOM 1526 O O . ILE A 1 197 ? -19.790 -0.579 24.096 1.00 76.69 197 ILE A O 1
ATOM 1530 N N . LYS A 1 198 ? -20.107 1.585 23.568 1.00 77.00 198 LYS A N 1
ATOM 1531 C CA . LYS A 1 198 ? -20.098 1.430 22.112 1.00 77.00 198 LYS A CA 1
ATOM 1532 C C . LYS A 1 198 ? -18.921 2.193 21.525 1.00 77.00 198 LYS A C 1
ATOM 1534 O O . LYS A 1 198 ? -18.583 3.287 21.997 1.00 77.00 198 LYS A O 1
ATOM 1539 N N . VAL A 1 199 ? -18.280 1.602 20.526 1.00 75.75 199 VAL A N 1
ATOM 1540 C CA . VAL A 1 199 ? -17.113 2.187 19.864 1.00 75.75 199 VAL A CA 1
ATOM 1541 C C . VAL A 1 199 ? -17.593 3.043 18.702 1.00 75.75 199 VAL A C 1
ATOM 1543 O O . VAL A 1 199 ? -18.274 2.559 17.808 1.00 75.75 199 VAL A O 1
ATOM 1546 N N . LYS A 1 200 ? -17.226 4.325 18.707 1.00 77.50 200 LYS A N 1
ATOM 1547 C CA . LYS A 1 200 ? -17.514 5.235 17.597 1.00 77.50 200 LYS A CA 1
ATOM 1548 C C . LYS A 1 200 ? -16.485 5.087 16.479 1.00 77.50 200 LYS A C 1
ATOM 1550 O O . LYS A 1 200 ? -16.842 5.096 15.309 1.00 77.50 200 LYS A O 1
ATOM 1555 N N . GLU A 1 201 ? -15.207 5.032 16.845 1.00 74.06 201 GLU A N 1
ATOM 1556 C CA . GLU A 1 201 ? -14.095 5.016 15.894 1.00 74.06 201 GLU A CA 1
ATOM 1557 C C . GLU A 1 201 ? -12.832 4.451 16.557 1.00 74.06 201 GLU A C 1
ATOM 1559 O O . GLU A 1 201 ? -12.570 4.721 17.732 1.00 74.06 201 GLU A O 1
ATOM 1564 N N . ILE A 1 202 ? -12.029 3.702 15.800 1.00 71.25 202 ILE A N 1
ATOM 1565 C CA . ILE A 1 202 ? -10.710 3.215 16.217 1.00 71.25 202 ILE A CA 1
ATOM 1566 C C . ILE A 1 202 ? -9.670 3.839 15.287 1.00 71.25 202 ILE A C 1
ATOM 1568 O O . ILE A 1 202 ? -9.760 3.707 14.069 1.00 71.25 202 ILE A O 1
ATOM 1572 N N . THR A 1 203 ? -8.683 4.524 15.860 1.00 67.50 203 THR A N 1
ATOM 1573 C CA . THR A 1 203 ? -7.607 5.195 15.115 1.00 67.50 203 THR A CA 1
ATOM 1574 C C . THR A 1 203 ? -6.249 4.726 15.615 1.00 67.50 203 THR A C 1
ATOM 1576 O O . THR A 1 203 ? -6.064 4.521 16.810 1.00 67.50 203 THR A O 1
ATOM 1579 N N . TYR A 1 204 ? -5.285 4.575 14.713 1.00 66.44 204 TYR A N 1
ATOM 1580 C CA . TYR A 1 204 ? -3.926 4.155 15.050 1.00 66.44 204 TYR A CA 1
ATOM 1581 C C . TYR A 1 204 ? -3.010 5.378 15.017 1.00 66.44 204 TYR A C 1
ATOM 1583 O O . TYR A 1 204 ? -2.905 6.043 13.987 1.00 66.44 204 TYR A O 1
ATOM 1591 N N . ILE A 1 205 ? -2.378 5.713 16.143 1.00 59.59 205 ILE A N 1
ATOM 1592 C CA . ILE A 1 205 ? -1.522 6.901 16.267 1.00 59.59 205 ILE A CA 1
ATOM 1593 C C . ILE A 1 205 ? -0.212 6.491 16.927 1.00 59.59 205 ILE A C 1
ATOM 1595 O O . ILE A 1 205 ? -0.219 6.010 18.051 1.00 59.59 205 ILE A O 1
ATOM 1599 N N . ASN A 1 206 ? 0.922 6.723 16.257 1.00 52.38 206 ASN A N 1
ATOM 1600 C CA . ASN A 1 206 ? 2.267 6.552 16.826 1.00 52.38 206 ASN A CA 1
ATOM 1601 C C . ASN A 1 206 ? 2.501 5.204 17.544 1.00 52.38 206 ASN A C 1
ATOM 1603 O O . ASN A 1 206 ? 3.206 5.169 18.546 1.00 52.38 206 ASN A O 1
ATOM 1607 N N . ARG A 1 207 ? 1.961 4.100 16.998 1.00 54.72 207 ARG A N 1
ATOM 1608 C CA . ARG A 1 207 ? 2.011 2.725 17.554 1.00 54.72 207 ARG A CA 1
ATOM 1609 C C . ARG A 1 207 ? 1.064 2.435 18.728 1.00 54.72 207 ARG A C 1
ATOM 1611 O O . ARG A 1 207 ? 1.061 1.307 19.207 1.00 54.72 207 ARG A O 1
ATOM 1618 N N . ASP A 1 208 ? 0.219 3.387 19.111 1.00 57.78 208 ASP A N 1
ATOM 1619 C CA . ASP A 1 208 ? -0.874 3.179 20.059 1.00 57.78 208 ASP A CA 1
ATOM 1620 C C . ASP A 1 208 ? -2.226 3.120 19.329 1.00 57.78 208 ASP A C 1
ATOM 1622 O O . ASP A 1 208 ? -2.471 3.842 18.351 1.00 57.78 208 ASP A O 1
ATOM 1626 N N . THR A 1 209 ? -3.143 2.297 19.837 1.00 65.25 209 THR A N 1
ATOM 1627 C CA . THR A 1 209 ? -4.530 2.261 19.354 1.00 65.25 209 THR A CA 1
ATOM 1628 C C . THR A 1 209 ? -5.381 3.199 20.199 1.00 65.25 209 THR A C 1
ATOM 1630 O O . THR A 1 209 ? -5.511 3.038 21.415 1.00 65.25 209 THR A O 1
ATOM 1633 N N . LYS A 1 210 ? -5.980 4.191 19.546 1.00 72.25 210 LYS A N 1
ATOM 1634 C CA . LYS A 1 210 ? -6.871 5.183 20.138 1.00 72.25 210 LYS A CA 1
ATOM 1635 C C . LYS A 1 210 ? -8.320 4.817 19.834 1.00 72.25 210 LYS A C 1
ATOM 1637 O O . LYS A 1 210 ? -8.760 4.896 18.687 1.00 72.25 210 LYS A O 1
ATOM 1642 N N . ILE A 1 211 ? -9.070 4.485 20.878 1.00 74.25 211 ILE A N 1
ATOM 1643 C CA . ILE A 1 211 ? -10.485 4.109 20.802 1.00 74.25 211 ILE A CA 1
ATOM 1644 C C . ILE A 1 211 ? -11.331 5.314 21.203 1.00 74.25 211 ILE A C 1
ATOM 1646 O O . ILE A 1 211 ? -11.186 5.846 22.308 1.00 74.25 211 ILE A O 1
ATOM 1650 N N . ILE A 1 212 ? -12.220 5.743 20.312 1.00 76.62 212 ILE A N 1
ATOM 1651 C CA . ILE A 1 212 ? -13.168 6.829 20.547 1.00 76.62 212 ILE A CA 1
ATOM 1652 C C . ILE A 1 212 ? -14.523 6.227 20.911 1.00 76.62 212 ILE A C 1
ATOM 1654 O O . ILE A 1 212 ? -15.088 5.431 20.165 1.00 76.62 212 ILE A O 1
ATOM 1658 N N . LEU A 1 213 ? -15.048 6.621 22.067 1.00 74.75 213 LEU A N 1
ATOM 1659 C CA . LEU A 1 213 ? -16.304 6.118 22.617 1.00 74.75 213 LEU A CA 1
ATOM 1660 C C . LEU A 1 213 ? -17.510 6.877 22.066 1.00 74.75 213 LEU A C 1
ATOM 1662 O O . LEU A 1 213 ? -17.461 8.095 21.862 1.00 74.75 213 LEU A O 1
ATOM 1666 N N . GLU A 1 214 ? -18.632 6.180 21.925 1.00 75.94 214 GLU A N 1
ATOM 1667 C CA . GLU A 1 214 ? -19.925 6.826 21.744 1.00 75.94 214 GLU A CA 1
ATOM 1668 C C . GLU A 1 214 ? -20.405 7.439 23.074 1.00 75.94 214 GLU A C 1
ATOM 1670 O O . GLU A 1 214 ? -20.656 6.753 24.065 1.00 75.94 214 GLU A O 1
ATOM 1675 N N . THR A 1 215 ? -20.549 8.765 23.109 1.00 66.50 215 THR A N 1
ATOM 1676 C CA . THR A 1 215 ? -20.805 9.543 24.337 1.00 66.50 215 THR A CA 1
ATOM 1677 C C . THR A 1 215 ? -22.148 9.265 25.011 1.00 66.50 215 THR A C 1
ATOM 1679 O O . THR A 1 215 ? -22.300 9.566 26.196 1.00 66.50 215 THR A O 1
ATOM 1682 N N . LYS A 1 216 ? -23.123 8.721 24.274 1.00 68.06 216 LYS A N 1
ATOM 1683 C CA . LYS A 1 216 ? -24.502 8.500 24.738 1.00 68.06 216 LYS A CA 1
ATOM 1684 C C . LYS A 1 216 ? -24.762 7.081 25.254 1.00 68.06 216 LYS A C 1
ATOM 1686 O O . LYS A 1 216 ? -25.817 6.844 25.833 1.00 68.06 216 LYS A O 1
ATOM 1691 N N . SER A 1 217 ? -23.820 6.154 25.078 1.00 64.31 217 SER A N 1
ATOM 1692 C CA . SER A 1 217 ? -24.041 4.719 25.308 1.00 64.31 217 SER A CA 1
ATOM 1693 C C . SER A 1 217 ? -22.948 4.110 26.183 1.00 64.31 217 SER A C 1
ATOM 1695 O O . SER A 1 217 ? -22.300 3.138 25.800 1.00 64.31 217 SER A O 1
ATOM 1697 N N . LYS A 1 218 ? -22.745 4.699 27.370 1.00 71.12 218 LYS A N 1
ATOM 1698 C CA . LYS A 1 218 ? -21.842 4.165 28.396 1.00 71.12 218 LYS A CA 1
ATOM 1699 C C . LYS A 1 218 ? -22.613 3.707 29.635 1.00 71.12 218 LYS A C 1
ATOM 1701 O O . LYS A 1 218 ? -23.409 4.468 30.182 1.00 71.12 218 LYS A O 1
ATOM 1706 N N . THR A 1 219 ? -22.333 2.500 30.110 1.00 78.31 219 THR A N 1
ATOM 1707 C CA . THR A 1 219 ? -22.783 2.006 31.421 1.00 78.31 219 THR A CA 1
ATOM 1708 C C . THR A 1 219 ? -21.561 1.834 32.303 1.00 78.31 219 THR A C 1
ATOM 1710 O O . THR A 1 219 ? -20.563 1.266 31.872 1.00 78.31 219 THR A O 1
ATOM 1713 N N . ILE A 1 220 ? -21.612 2.349 33.527 1.00 78.31 220 ILE A N 1
ATOM 1714 C CA . ILE A 1 220 ? -20.487 2.303 34.460 1.00 78.31 220 ILE A CA 1
ATOM 1715 C C . ILE A 1 220 ? -20.703 1.145 35.431 1.00 78.31 220 ILE A C 1
ATOM 1717 O O . ILE A 1 220 ? -21.696 1.143 36.152 1.00 78.31 220 ILE A O 1
ATOM 1721 N N . TYR A 1 221 ? -19.763 0.201 35.474 1.00 75.19 221 TYR A N 1
ATOM 1722 C CA . TYR A 1 221 ? -19.773 -0.905 36.437 1.00 75.19 221 TYR A CA 1
ATOM 1723 C C . TYR A 1 221 ? -18.843 -0.653 37.628 1.00 75.19 221 TYR A C 1
ATOM 1725 O O . TYR A 1 221 ? -19.141 -1.082 38.738 1.00 75.19 221 TYR A O 1
ATOM 1733 N N . LYS A 1 222 ? -17.727 0.062 37.422 1.00 78.88 222 LYS A N 1
ATOM 1734 C CA . LYS A 1 222 ? -16.754 0.390 38.478 1.00 78.88 222 LYS A CA 1
ATOM 1735 C C . LYS A 1 222 ? -15.999 1.679 38.159 1.00 78.88 222 LYS A C 1
ATOM 1737 O O . LYS A 1 222 ? -15.623 1.883 37.004 1.00 78.88 222 LYS A O 1
ATOM 1742 N N . LEU A 1 223 ? -15.744 2.508 39.176 1.00 77.88 223 LEU A N 1
ATOM 1743 C CA . LEU A 1 223 ? -14.846 3.668 39.115 1.00 77.88 223 LEU A CA 1
ATOM 1744 C C . LEU A 1 223 ? -14.086 3.850 40.432 1.00 77.88 223 LEU A C 1
ATOM 1746 O O . LEU A 1 223 ? -14.666 4.251 41.436 1.00 77.88 223 LEU A O 1
ATOM 1750 N N . ASN A 1 224 ? -12.774 3.657 40.390 1.00 74.38 224 ASN A N 1
ATOM 1751 C CA . ASN A 1 224 ? -11.843 3.928 41.476 1.00 74.38 224 ASN A CA 1
ATOM 1752 C C . ASN A 1 224 ? -10.843 4.987 40.997 1.00 74.38 224 ASN A C 1
ATOM 1754 O O . ASN A 1 224 ? -10.114 4.773 40.036 1.00 74.38 224 ASN A O 1
ATOM 1758 N N . GLY A 1 225 ? -10.843 6.179 41.604 1.00 68.88 225 GLY A N 1
ATOM 1759 C CA . GLY A 1 225 ? -9.937 7.274 41.204 1.00 68.88 225 GLY A CA 1
ATOM 1760 C C . GLY A 1 225 ? -10.213 7.891 39.816 1.00 68.88 225 GLY A C 1
ATOM 1761 O O . GLY A 1 225 ? -9.513 8.819 39.389 1.00 68.88 225 GLY A O 1
ATOM 1762 N N . VAL A 1 226 ? -11.252 7.427 39.115 1.00 67.44 226 VAL A N 1
ATOM 1763 C CA . VAL A 1 226 ? -11.733 7.943 37.827 1.00 67.44 226 VAL A CA 1
ATOM 1764 C C . VAL A 1 226 ? -13.055 8.672 38.045 1.00 67.44 226 VAL A C 1
ATOM 1766 O O . VAL A 1 226 ? -14.006 8.090 38.555 1.00 67.44 226 VAL A O 1
ATOM 1769 N N . SER A 1 227 ? -13.144 9.943 37.649 1.00 69.88 227 SER A N 1
ATOM 1770 C CA . SER A 1 227 ? -14.414 10.672 37.707 1.00 69.88 227 SER A CA 1
ATOM 1771 C C . SER A 1 227 ? -15.211 10.515 36.411 1.00 69.88 227 SER A C 1
ATOM 1773 O O . SER A 1 227 ? -14.653 10.348 35.325 1.00 69.88 227 SER A O 1
ATOM 1775 N N . GLU A 1 228 ? -16.533 10.668 36.486 1.00 67.06 228 GLU A N 1
ATOM 1776 C CA . GLU A 1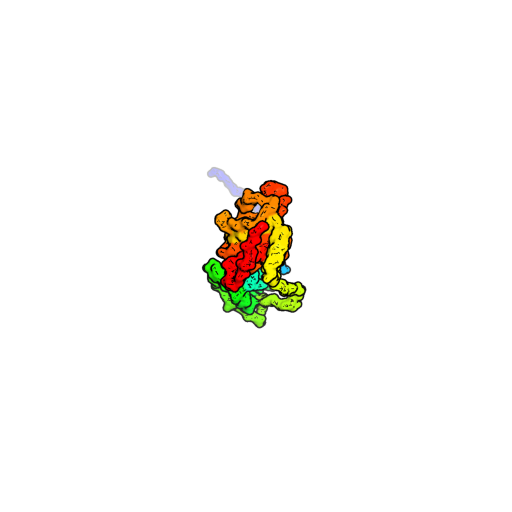 228 ? -17.391 10.679 35.295 1.00 67.06 228 GLU A CA 1
ATOM 1777 C C . GLU A 1 228 ? -17.011 11.802 34.305 1.00 67.06 228 GLU A C 1
ATOM 1779 O O . GLU A 1 228 ? -17.181 11.664 33.090 1.00 67.06 228 GLU A O 1
ATOM 1784 N N . ARG A 1 229 ? -16.442 12.905 34.821 1.00 66.44 229 ARG A N 1
ATOM 1785 C CA . ARG A 1 229 ? -15.873 14.008 34.032 1.00 66.44 229 ARG A CA 1
ATOM 1786 C C . ARG A 1 229 ? -14.628 13.592 33.256 1.00 66.44 229 ARG A C 1
ATOM 1788 O O . ARG A 1 229 ? -14.483 14.024 32.114 1.00 66.44 229 ARG A O 1
ATOM 1795 N N . ASP A 1 230 ? -13.776 12.749 33.828 1.00 64.56 230 ASP A N 1
ATOM 1796 C CA . ASP A 1 230 ? -12.594 12.233 33.131 1.00 64.56 230 ASP A CA 1
ATOM 1797 C C . ASP A 1 230 ? -13.021 11.373 31.924 1.00 64.56 230 ASP A C 1
ATOM 1799 O O . ASP A 1 230 ? -12.477 11.514 30.828 1.00 64.56 230 ASP A O 1
ATOM 1803 N N . LEU A 1 231 ? -14.105 10.604 32.081 1.00 64.31 231 LEU A N 1
ATOM 1804 C CA . LEU A 1 231 ? -14.694 9.772 31.025 1.00 64.31 231 LEU A CA 1
ATOM 1805 C C . LEU A 1 231 ? -15.455 10.554 29.943 1.00 64.31 231 LEU A C 1
ATOM 1807 O O . LEU A 1 231 ? -15.769 9.989 28.896 1.00 64.31 231 LEU A O 1
ATOM 1811 N N . LYS A 1 232 ? -15.748 11.850 30.133 1.00 63.88 232 LYS A N 1
ATOM 1812 C CA . LYS A 1 232 ? -16.319 12.689 29.055 1.00 63.88 232 LYS A CA 1
ATOM 1813 C C . LYS A 1 232 ? -15.341 12.879 27.898 1.00 63.88 232 LYS A C 1
ATOM 1815 O O . LYS A 1 232 ? -15.771 13.135 26.775 1.00 63.88 232 LYS A O 1
ATOM 1820 N N . LYS A 1 233 ? -14.035 12.722 28.145 1.00 62.69 233 LYS A N 1
ATOM 1821 C CA . LYS A 1 233 ? -13.002 12.863 27.111 1.00 62.69 233 LYS A CA 1
ATOM 1822 C C . LYS A 1 233 ? -13.075 11.774 26.035 1.00 62.69 233 LYS A C 1
ATOM 1824 O O . LYS A 1 233 ? -12.415 11.942 25.020 1.00 62.69 233 LYS A O 1
ATOM 1829 N N . SER A 1 234 ? -13.912 10.742 26.212 1.00 64.19 234 SER A N 1
ATOM 1830 C CA . SER A 1 234 ? -14.338 9.772 25.183 1.00 64.19 234 SER A CA 1
ATOM 1831 C C . SER A 1 234 ? -13.204 9.090 24.420 1.00 64.19 234 SER A C 1
ATOM 1833 O O . SER A 1 234 ? -13.418 8.628 23.308 1.00 64.19 234 SER A O 1
ATOM 1835 N N . VAL A 1 235 ? -11.998 9.054 24.985 1.00 67.56 2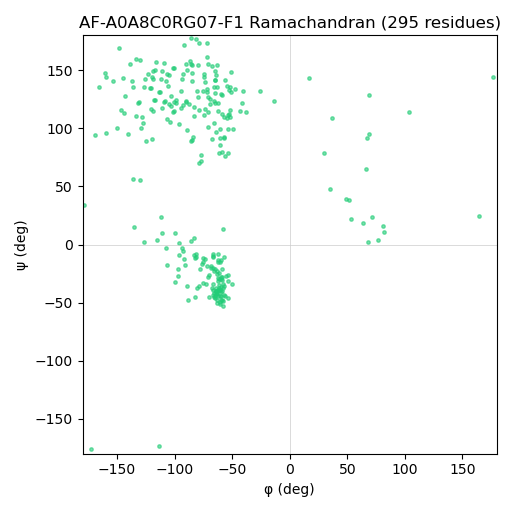35 VAL A N 1
ATOM 1836 C CA . VAL A 1 235 ? -10.819 8.483 24.338 1.00 67.56 235 VAL A CA 1
ATOM 1837 C C . VAL A 1 235 ? -10.137 7.541 25.315 1.00 67.56 235 VAL A C 1
ATOM 1839 O O . VAL A 1 235 ? -9.733 7.961 26.400 1.00 67.56 235 VAL A O 1
ATOM 1842 N N . LEU A 1 236 ? -9.989 6.288 24.900 1.00 70.81 236 LEU A N 1
ATOM 1843 C CA . LEU A 1 236 ? -9.193 5.266 25.572 1.00 70.81 236 LEU A CA 1
ATOM 1844 C C . LEU A 1 236 ? -7.965 4.948 24.714 1.00 70.81 236 LEU A C 1
ATOM 1846 O O . LEU A 1 236 ? -8.021 5.061 23.488 1.00 70.81 236 LEU A O 1
ATOM 1850 N N . TRP A 1 237 ? -6.865 4.564 25.358 1.00 64.88 237 TRP A N 1
ATOM 1851 C CA . TRP A 1 237 ? -5.624 4.205 24.679 1.00 64.88 237 TRP A CA 1
ATOM 1852 C C . TRP A 1 237 ? -5.228 2.769 25.029 1.00 64.88 237 TRP A C 1
ATOM 1854 O O . TRP A 1 237 ? -5.253 2.355 26.189 1.00 64.88 237 TRP A O 1
ATOM 1864 N N . LEU A 1 238 ? -4.836 1.998 24.025 1.00 65.06 238 LEU A N 1
ATOM 1865 C CA . LEU A 1 238 ? -4.128 0.738 24.224 1.00 65.06 238 LEU A CA 1
ATOM 1866 C C . LEU A 1 238 ? -2.634 1.045 24.087 1.00 65.06 238 LEU A C 1
ATOM 1868 O O . LEU A 1 238 ? -2.168 1.291 22.977 1.00 65.06 238 LEU A O 1
ATOM 1872 N N . LYS A 1 239 ? -1.920 1.113 25.220 1.00 53.12 239 LYS A N 1
ATOM 1873 C CA . LYS A 1 239 ? -0.460 1.318 25.265 1.00 53.12 239 LYS A CA 1
ATOM 1874 C C . LYS A 1 239 ? 0.277 -0.023 25.223 1.00 53.12 239 LYS A C 1
ATOM 1876 O O . LYS A 1 239 ? -0.215 -0.999 25.786 1.00 53.12 239 LYS A O 1
ATOM 1881 N N . ASP A 1 240 ? 1.488 -0.012 24.663 1.00 50.75 240 ASP A N 1
ATOM 1882 C CA . ASP A 1 240 ? 2.417 -1.151 24.532 1.00 50.75 240 ASP A CA 1
ATOM 1883 C C . ASP A 1 240 ? 1.912 -2.256 23.597 1.00 50.75 240 ASP A C 1
ATOM 1885 O O . ASP A 1 240 ? 1.633 -3.376 24.025 1.00 50.75 240 ASP A O 1
ATOM 1889 N N . SER A 1 241 ? 1.761 -1.968 22.303 1.00 48.03 241 SER A N 1
ATOM 1890 C CA . SER A 1 241 ? 1.212 -2.958 21.375 1.00 48.03 241 SER A CA 1
ATOM 1891 C C . SER A 1 241 ? 2.004 -3.073 20.078 1.00 48.03 241 SER A C 1
ATOM 1893 O O . SER A 1 241 ? 2.016 -2.202 19.213 1.00 48.03 241 SER A O 1
ATOM 1895 N N . LEU A 1 242 ? 2.669 -4.219 19.969 1.00 51.66 242 LEU A N 1
ATOM 1896 C CA . LEU A 1 242 ? 3.223 -4.830 18.768 1.00 51.66 242 LEU A CA 1
ATOM 1897 C C . LEU A 1 242 ? 2.139 -4.959 17.681 1.00 51.66 242 LEU A C 1
ATOM 1899 O O . LEU A 1 242 ? 1.587 -6.041 17.559 1.00 51.66 242 LEU A O 1
ATOM 1903 N N . GLN A 1 243 ? 1.793 -3.885 16.956 1.00 54.62 243 GLN A N 1
ATOM 1904 C CA . GLN A 1 243 ? 0.899 -3.907 15.777 1.00 54.62 243 GLN A CA 1
ATOM 1905 C C . GLN A 1 243 ? -0.242 -4.951 15.878 1.00 54.62 243 GLN A C 1
ATOM 1907 O O . GLN A 1 243 ? -0.421 -5.767 14.979 1.00 54.62 243 GLN A O 1
ATOM 1912 N N . CYS A 1 244 ? -0.949 -4.987 17.016 1.00 59.44 244 CYS A N 1
ATOM 1913 C CA . CYS A 1 244 ? -1.922 -6.034 17.318 1.00 59.44 244 CYS A CA 1
ATOM 1914 C C . CYS A 1 244 ? -3.325 -5.606 16.872 1.00 59.44 244 CYS A C 1
ATOM 1916 O O . CYS A 1 244 ? -3.654 -4.416 16.920 1.00 59.44 244 CYS A O 1
ATOM 1918 N N . THR A 1 245 ? -4.153 -6.552 16.434 1.00 57.31 245 THR A N 1
ATOM 1919 C CA . THR A 1 245 ? -5.545 -6.309 16.030 1.00 57.31 245 THR A CA 1
ATOM 1920 C C . THR A 1 245 ? -6.513 -6.905 17.058 1.00 57.31 245 THR A C 1
ATOM 1922 O O . THR A 1 245 ? -6.172 -7.813 17.815 1.00 57.31 245 THR A O 1
ATOM 1925 N N . CYS A 1 246 ? -7.734 -6.372 17.118 1.00 62.75 246 CYS A N 1
ATOM 1926 C CA . CYS A 1 246 ? -8.849 -6.954 17.867 1.00 62.75 246 CYS A CA 1
ATOM 1927 C C . CYS A 1 246 ? -10.004 -7.137 16.890 1.00 62.75 246 CYS A C 1
ATOM 1929 O O . CYS A 1 246 ? -10.797 -6.218 16.692 1.00 62.75 246 CYS A O 1
ATOM 1931 N N . GLU A 1 247 ? -10.061 -8.294 16.230 1.00 58.44 247 GLU A N 1
ATOM 1932 C CA . GLU A 1 247 ? -11.073 -8.576 15.201 1.00 58.44 247 GLU A CA 1
ATOM 1933 C C . GLU A 1 247 ? -12.503 -8.484 15.747 1.00 58.44 247 GLU A C 1
ATOM 1935 O O . GLU A 1 247 ? -13.408 -8.049 15.037 1.00 58.44 247 GLU A O 1
ATOM 1940 N N . GLU A 1 248 ? -12.683 -8.784 17.034 1.00 59.34 248 GLU A N 1
ATOM 1941 C CA . GLU A 1 248 ? -13.960 -8.674 17.740 1.00 59.34 248 GLU A CA 1
ATOM 1942 C C . GLU A 1 248 ? -14.480 -7.238 17.819 1.00 59.34 248 GLU A C 1
ATOM 1944 O O . GLU A 1 248 ? -15.685 -7.046 17.894 1.00 59.34 248 GLU A O 1
ATOM 1949 N N . MET A 1 249 ? -13.602 -6.229 17.750 1.00 59.25 249 MET A N 1
ATOM 1950 C CA . MET A 1 249 ? -13.978 -4.811 17.807 1.00 59.25 249 MET A CA 1
ATOM 1951 C C . MET A 1 249 ? -14.363 -4.213 16.445 1.00 59.25 249 MET A C 1
ATOM 1953 O O . MET A 1 249 ? -14.623 -3.009 16.354 1.00 59.25 249 MET A O 1
ATOM 1957 N N . ASN A 1 250 ? -14.392 -5.019 15.379 1.00 57.34 250 ASN A N 1
ATOM 1958 C CA . ASN A 1 250 ? -14.811 -4.561 14.053 1.00 57.34 250 ASN A CA 1
ATOM 1959 C C . ASN A 1 250 ? -16.326 -4.308 13.962 1.00 57.34 250 ASN A C 1
ATOM 1961 O O . ASN A 1 250 ? -16.764 -3.579 13.068 1.00 57.34 250 ASN A O 1
ATOM 1965 N N . ASP A 1 251 ? -17.129 -4.853 14.884 1.00 65.75 251 ASP A N 1
ATOM 1966 C CA . ASP A 1 251 ? -18.553 -4.534 14.972 1.00 65.75 251 ASP A CA 1
ATOM 1967 C C . ASP A 1 251 ? -18.777 -3.267 15.810 1.00 65.75 251 ASP A C 1
ATOM 1969 O O . ASP A 1 251 ? -18.989 -3.300 17.023 1.00 65.75 251 ASP A O 1
ATOM 1973 N N . ILE A 1 252 ? -18.757 -2.113 15.152 1.00 64.38 252 ILE A N 1
ATOM 1974 C CA . ILE A 1 252 ? -18.996 -0.810 15.789 1.00 64.38 252 ILE A CA 1
ATOM 1975 C C . ILE A 1 252 ? -20.389 -0.678 16.438 1.00 64.38 252 ILE A C 1
ATOM 1977 O O . ILE A 1 252 ? -20.606 0.233 17.239 1.00 64.38 252 ILE A O 1
ATOM 1981 N N . ASN A 1 253 ? -21.339 -1.567 16.123 1.00 64.94 253 ASN A N 1
ATOM 1982 C CA . ASN A 1 253 ? -22.693 -1.526 16.680 1.00 64.94 253 ASN A CA 1
ATOM 1983 C C . ASN A 1 253 ? -22.838 -2.360 17.961 1.00 64.94 253 ASN A C 1
ATOM 1985 O O . ASN A 1 253 ? -23.792 -2.142 18.725 1.00 64.94 253 ASN A O 1
ATOM 1989 N N . ALA A 1 254 ? -21.901 -3.278 18.214 1.00 66.56 254 ALA A N 1
ATOM 1990 C CA . ALA A 1 254 ? -21.908 -4.138 19.385 1.00 66.56 254 ALA A CA 1
ATOM 1991 C C . ALA A 1 254 ? -21.498 -3.381 20.667 1.00 66.56 254 ALA A C 1
ATOM 1993 O O . ALA A 1 254 ? -20.656 -2.477 20.639 1.00 66.56 254 ALA A O 1
ATOM 1994 N N . PRO A 1 255 ? -22.101 -3.717 21.823 1.00 71.19 255 PRO A N 1
ATOM 1995 C CA . PRO A 1 255 ? -21.631 -3.245 23.116 1.00 71.19 255 PRO A CA 1
ATOM 1996 C C . PRO A 1 255 ? -20.439 -4.079 23.616 1.00 71.19 255 PRO A C 1
ATOM 1998 O O . PRO A 1 255 ? -20.514 -5.305 23.693 1.00 71.19 255 PRO A O 1
ATOM 2001 N N . TYR A 1 256 ? -19.384 -3.401 24.061 1.00 72.88 256 TYR A N 1
ATOM 2002 C CA . TYR A 1 256 ? -18.170 -4.014 24.611 1.00 72.88 256 TYR A CA 1
ATOM 2003 C C . TYR A 1 256 ? -18.038 -3.721 26.100 1.00 72.88 256 TYR A C 1
ATOM 2005 O O . TYR A 1 256 ? -18.333 -2.605 26.542 1.00 72.88 256 TYR A O 1
ATOM 2013 N N . LEU A 1 257 ? -17.562 -4.694 26.875 1.00 72.94 257 LEU A N 1
ATOM 2014 C CA . LEU A 1 257 ? -17.090 -4.461 28.236 1.00 72.94 257 LEU A CA 1
ATOM 2015 C C . LEU A 1 257 ? -15.611 -4.069 28.169 1.00 72.94 257 LEU A C 1
ATOM 2017 O O . LEU A 1 257 ? -14.804 -4.840 27.665 1.00 72.94 257 LEU A O 1
ATOM 2021 N N . VAL A 1 258 ? -15.271 -2.881 28.677 1.00 74.75 258 VAL A N 1
ATOM 2022 C CA . VAL A 1 258 ? -13.901 -2.361 28.728 1.00 74.75 258 VAL A CA 1
ATOM 2023 C C . VAL A 1 258 ? -13.451 -2.127 30.160 1.00 74.75 258 VAL A C 1
ATOM 2025 O O . VAL A 1 258 ? -14.073 -1.360 30.901 1.00 74.75 258 VAL A O 1
ATOM 2028 N N . MET A 1 259 ? -12.331 -2.746 30.526 1.00 75.38 259 MET A N 1
ATOM 2029 C CA . MET A 1 259 ? -11.683 -2.613 31.831 1.00 75.38 259 MET A CA 1
ATOM 2030 C C . MET A 1 259 ? -10.268 -2.043 31.693 1.00 75.38 259 MET A C 1
ATOM 2032 O O . MET A 1 259 ? -9.546 -2.356 30.740 1.00 75.38 259 MET A O 1
ATOM 2036 N N . GLY A 1 260 ? -9.857 -1.196 32.639 1.00 75.19 260 GLY A N 1
ATOM 2037 C CA . GLY A 1 260 ? -8.529 -0.589 32.590 1.00 75.19 260 GLY A CA 1
ATOM 2038 C C . GLY A 1 260 ? -8.127 0.226 33.814 1.00 75.19 260 GLY A C 1
ATOM 2039 O O . GLY A 1 260 ? -8.846 0.307 34.812 1.00 75.19 260 GLY A O 1
ATOM 2040 N N . GLN A 1 261 ? -6.953 0.846 33.710 1.00 73.50 261 GLN A N 1
ATOM 2041 C CA . GLN A 1 261 ? -6.332 1.679 34.741 1.00 73.50 261 GLN A CA 1
ATOM 2042 C C . GLN A 1 261 ? -6.175 3.128 34.282 1.00 73.50 261 GLN A C 1
ATOM 2044 O O . GLN A 1 261 ? -6.014 3.408 33.085 1.00 73.50 261 GLN A O 1
ATOM 2049 N N . LYS A 1 262 ? -6.211 4.063 35.235 1.00 72.38 262 LYS A N 1
ATOM 2050 C CA . LYS A 1 262 ? -5.977 5.487 34.967 1.00 72.38 262 LYS A CA 1
ATOM 2051 C C . LYS A 1 262 ? -4.473 5.766 34.932 1.00 72.38 262 LYS A C 1
ATOM 2053 O O . LYS A 1 262 ? -3.787 5.643 35.939 1.00 72.38 262 LYS A O 1
ATOM 2058 N N . LEU A 1 263 ? -3.973 6.222 33.791 1.00 64.31 263 LEU A N 1
ATOM 2059 C CA . LEU A 1 263 ? -2.636 6.789 33.648 1.00 64.31 263 LEU A CA 1
ATOM 2060 C C . LEU A 1 263 ? -2.726 8.316 33.780 1.00 64.31 263 LEU A C 1
ATOM 2062 O O . LEU A 1 263 ? -3.583 8.975 33.184 1.00 64.31 263 LEU A O 1
ATOM 2066 N N . VAL A 1 264 ? -1.847 8.901 34.590 1.00 59.97 264 VAL A N 1
ATOM 2067 C CA . VAL A 1 264 ? -1.756 10.356 34.748 1.00 59.97 264 VAL A CA 1
ATOM 2068 C C . VAL A 1 264 ? -0.534 10.836 33.976 1.00 59.97 264 VAL A C 1
ATOM 2070 O O . VAL A 1 264 ? 0.589 10.646 34.428 1.00 59.97 264 VAL A O 1
ATOM 2073 N N . GLU A 1 265 ? -0.740 11.475 32.824 1.00 50.97 265 GLU A N 1
ATOM 2074 C CA . GLU A 1 265 ? 0.308 12.258 32.158 1.00 50.97 265 GLU A CA 1
ATOM 2075 C C . GLU A 1 265 ? 0.034 13.757 32.335 1.00 50.97 265 GLU A C 1
ATOM 2077 O O . GLU A 1 265 ? -1.107 14.229 32.267 1.00 50.97 265 GLU A O 1
ATOM 2082 N N . GLY A 1 266 ? 1.102 14.500 32.637 1.00 45.28 266 GLY A N 1
ATOM 2083 C CA . GLY A 1 266 ? 1.082 15.905 33.034 1.00 45.28 266 GLY A CA 1
ATOM 2084 C C . GLY A 1 266 ? 0.484 16.827 31.974 1.00 45.28 266 GLY A C 1
ATOM 2085 O O . GLY A 1 266 ? 1.187 17.288 31.087 1.00 45.28 266 GLY A O 1
ATOM 2086 N N . ASN A 1 267 ? -0.828 17.065 32.068 1.00 34.78 267 ASN A N 1
ATOM 2087 C CA . ASN A 1 267 ? -1.552 18.269 31.620 1.00 34.78 267 ASN A CA 1
ATOM 2088 C C . ASN A 1 267 ? -3.062 18.175 31.940 1.00 34.78 267 ASN A C 1
ATOM 2090 O O . ASN A 1 267 ? -3.921 18.597 31.165 1.00 34.78 267 ASN A O 1
ATOM 2094 N N . GLY A 1 268 ? -3.433 17.542 33.063 1.00 35.22 268 GLY A N 1
ATOM 2095 C CA . GLY A 1 268 ? -4.844 17.367 33.441 1.00 35.22 268 GLY A CA 1
ATOM 2096 C C . GLY A 1 268 ? -5.656 16.505 32.458 1.00 35.22 268 GLY A C 1
ATOM 2097 O O . GLY A 1 268 ? -6.890 16.567 32.429 1.00 35.22 268 GLY A O 1
ATOM 2098 N N . LYS A 1 269 ? -4.989 15.705 31.617 1.00 41.12 269 LYS A N 1
ATOM 2099 C CA . LYS A 1 269 ? -5.613 14.775 30.673 1.00 41.12 269 LYS A CA 1
ATOM 2100 C C . LYS A 1 269 ? -5.425 13.355 31.200 1.00 41.12 269 LYS A C 1
ATOM 2102 O O . LYS A 1 269 ? -4.319 12.841 31.194 1.00 41.12 269 LYS A O 1
ATOM 2107 N N . ALA A 1 270 ? -6.510 12.750 31.688 1.00 41.66 270 ALA A N 1
ATOM 2108 C CA . ALA A 1 270 ? -6.512 11.338 32.041 1.00 41.66 270 ALA A CA 1
ATOM 2109 C C . ALA A 1 270 ? -6.309 10.521 30.760 1.00 41.66 270 ALA A C 1
ATOM 2111 O O . ALA A 1 270 ? -7.074 10.672 29.801 1.00 41.66 270 ALA A O 1
ATOM 2112 N N . THR A 1 271 ? -5.257 9.715 30.733 1.00 46.16 271 THR A N 1
ATOM 2113 C CA . THR A 1 271 ? -5.073 8.645 29.756 1.00 46.16 271 THR A CA 1
ATOM 2114 C C . THR A 1 271 ? -5.468 7.341 30.437 1.00 46.16 271 THR A C 1
ATOM 2116 O O . THR A 1 271 ? -5.434 7.223 31.658 1.00 46.16 271 THR A O 1
ATOM 2119 N N . TYR A 1 272 ? -5.934 6.368 29.671 1.00 53.09 272 TYR A N 1
ATOM 2120 C CA . TYR A 1 272 ? -6.412 5.103 30.216 1.00 53.09 272 TYR A CA 1
ATOM 2121 C C . TYR A 1 272 ? -5.685 3.989 29.500 1.00 53.09 272 TYR A C 1
ATOM 2123 O O . TYR A 1 272 ? -5.570 4.077 28.281 1.00 53.09 272 TYR A O 1
ATOM 2131 N N . LYS A 1 273 ? -5.205 2.988 30.240 1.00 47.94 273 LYS A N 1
ATOM 2132 C CA . LYS A 1 273 ? -4.641 1.753 29.686 1.00 47.94 273 LYS A CA 1
ATOM 2133 C C . LYS A 1 273 ? -5.663 0.649 29.884 1.00 47.94 273 LYS A C 1
ATOM 2135 O O . LYS A 1 273 ? -6.043 0.387 31.025 1.00 47.94 273 LYS A O 1
ATOM 2140 N N . SER A 1 274 ? -6.123 0.022 28.805 1.00 53.03 274 SER A N 1
ATOM 2141 C CA . SER A 1 274 ? -6.830 -1.251 28.958 1.00 53.03 274 SER A CA 1
ATOM 2142 C C . SER A 1 274 ? -5.813 -2.325 29.330 1.00 53.03 274 SER A C 1
ATOM 2144 O O . SER A 1 274 ? -4.746 -2.407 28.719 1.00 53.03 274 SER A O 1
ATOM 2146 N N . ASN A 1 275 ? -6.119 -3.104 30.363 1.00 48.41 275 ASN A N 1
ATOM 2147 C CA . ASN A 1 275 ? -5.295 -4.243 30.741 1.00 48.41 275 ASN A CA 1
ATOM 2148 C C . ASN A 1 275 ? -5.687 -5.476 29.920 1.00 48.41 275 ASN A C 1
ATOM 2150 O O . ASN A 1 275 ? -6.817 -5.600 29.459 1.00 48.41 275 ASN A O 1
ATOM 2154 N N . GLN A 1 276 ? -4.725 -6.385 29.774 1.00 42.91 276 GLN A N 1
ATOM 2155 C CA . GLN A 1 276 ? -4.694 -7.574 28.910 1.00 42.91 276 GLN A CA 1
ATOM 2156 C C . GLN A 1 276 ? -5.814 -8.625 29.104 1.00 42.91 276 GLN A C 1
ATOM 2158 O O . GLN A 1 276 ? -5.705 -9.720 28.579 1.00 42.91 276 GLN A O 1
ATOM 2163 N N . SER A 1 277 ? -6.897 -8.331 29.813 1.00 39.72 277 SER A N 1
ATOM 2164 C CA . SER A 1 277 ? -8.079 -9.203 29.953 1.00 39.72 277 SER A CA 1
ATOM 2165 C C . SER A 1 277 ? -9.395 -8.430 29.787 1.00 39.72 277 SER A C 1
ATOM 2167 O O . SER A 1 277 ? -10.457 -8.867 30.220 1.00 39.72 277 SER A O 1
ATOM 2169 N N . GLY A 1 278 ? -9.310 -7.212 29.247 1.00 49.56 278 GLY A N 1
ATOM 2170 C CA . GLY A 1 278 ? -10.292 -6.172 29.503 1.00 49.56 278 GLY A CA 1
ATOM 2171 C C . GLY A 1 278 ? -11.245 -5.822 28.375 1.00 49.56 278 GLY A C 1
ATOM 2172 O O . GLY A 1 278 ? -12.075 -4.964 28.642 1.00 49.56 278 GLY A O 1
ATOM 2173 N N . CYS A 1 279 ? -11.139 -6.398 27.176 1.00 51.75 279 CYS A N 1
ATOM 2174 C CA . CYS A 1 279 ? -12.018 -6.079 26.048 1.00 51.75 279 CYS A CA 1
ATOM 2175 C C . CYS A 1 279 ? -12.765 -7.341 25.622 1.00 51.75 279 CYS A C 1
ATOM 2177 O O . CYS A 1 279 ? -12.267 -8.089 24.791 1.00 51.75 279 CYS A O 1
ATOM 2179 N N . LEU A 1 280 ? -13.942 -7.574 26.203 1.00 55.75 280 LEU A N 1
ATOM 2180 C CA . LEU A 1 280 ? -14.770 -8.738 25.881 1.00 55.75 280 LEU A CA 1
ATOM 2181 C C . LEU A 1 280 ? -16.131 -8.305 25.314 1.00 55.75 280 LEU A C 1
ATOM 2183 O O . LEU A 1 280 ? -16.651 -7.244 25.707 1.00 55.75 280 LEU A O 1
ATOM 2187 N N . PRO A 1 281 ? -16.740 -9.115 24.425 1.00 51.78 281 PRO A N 1
ATOM 2188 C CA . PRO A 1 281 ? -18.129 -8.941 24.022 1.00 51.78 281 PRO A CA 1
ATOM 2189 C C . PRO A 1 281 ? -19.025 -8.885 25.261 1.00 51.78 281 PRO A C 1
ATOM 2191 O O . PRO A 1 281 ? -18.889 -9.689 26.184 1.00 51.78 281 PRO A O 1
ATOM 2194 N N . SER A 1 282 ? -19.940 -7.916 25.325 1.00 51.25 282 SER A N 1
ATOM 2195 C CA . SER A 1 282 ? -20.864 -7.846 26.458 1.00 51.25 282 SER A CA 1
ATOM 2196 C C . SER A 1 282 ? -21.751 -9.103 26.478 1.00 51.25 282 SER A C 1
ATOM 2198 O O . SER A 1 282 ? -22.298 -9.453 25.432 1.00 51.25 282 SER A O 1
ATOM 2200 N N . PRO A 1 283 ? -21.972 -9.752 27.639 1.00 51.25 283 PRO A N 1
ATOM 2201 C CA . PRO A 1 283 ? -22.730 -11.008 27.728 1.00 51.25 283 PRO A CA 1
ATOM 2202 C C . PRO A 1 283 ? -24.201 -10.909 27.279 1.00 51.25 283 PRO A C 1
ATOM 2204 O O . PRO A 1 283 ? -24.872 -11.920 27.119 1.00 51.25 283 PRO A O 1
ATOM 2207 N N . GLU A 1 284 ? -24.717 -9.705 27.021 1.00 51.97 284 GLU A N 1
ATOM 2208 C CA . GLU A 1 284 ? -26.026 -9.508 26.383 1.00 51.97 284 GLU A CA 1
ATOM 2209 C C . GLU A 1 284 ? -26.027 -9.782 24.863 1.00 51.97 284 GLU A C 1
ATOM 2211 O O . GLU A 1 284 ? -27.099 -9.845 24.265 1.00 51.97 284 GLU A O 1
ATOM 2216 N N . ALA A 1 285 ? -24.858 -9.937 24.227 1.00 39.16 285 ALA A N 1
ATOM 2217 C CA . ALA A 1 285 ? -24.716 -10.133 22.781 1.00 39.16 285 ALA A CA 1
ATOM 2218 C C . ALA A 1 285 ? -24.676 -11.612 22.338 1.00 39.16 285 ALA A C 1
ATOM 2220 O O . ALA A 1 285 ? -24.704 -11.880 21.138 1.00 39.16 285 ALA A O 1
ATOM 2221 N N . GLN A 1 286 ? -24.653 -12.576 23.268 1.00 34.88 286 GLN A N 1
ATOM 2222 C CA . GLN A 1 286 ? -24.773 -14.002 22.948 1.00 34.88 286 GLN A CA 1
ATOM 2223 C C . GLN A 1 286 ? -26.188 -14.514 23.273 1.00 34.88 286 GLN A C 1
ATOM 2225 O O . GLN A 1 286 ? -26.672 -14.344 24.397 1.00 34.88 286 GLN A O 1
ATOM 2230 N N . PRO A 1 287 ? -26.883 -15.172 22.327 1.00 32.44 287 PRO A N 1
ATOM 2231 C CA . PRO A 1 287 ? -28.168 -15.779 22.616 1.00 32.44 287 PRO A CA 1
ATOM 2232 C C . PRO A 1 287 ? -27.949 -17.006 23.510 1.00 32.44 287 PRO A C 1
ATOM 2234 O O . PRO A 1 287 ? -27.413 -18.021 23.082 1.00 32.44 287 PRO A O 1
ATOM 2237 N N . SER A 1 288 ? -28.442 -16.915 24.747 1.00 36.59 288 SER A N 1
ATOM 2238 C CA . SER A 1 288 ? -28.638 -18.030 25.681 1.00 36.59 288 SER A CA 1
ATOM 2239 C C . SER A 1 288 ? -27.372 -18.727 26.209 1.00 36.59 288 SER A C 1
ATOM 2241 O O . SER A 1 288 ? -27.008 -19.801 25.733 1.00 36.59 288 SER A O 1
ATOM 2243 N N . ARG A 1 289 ? -26.866 -18.250 27.357 1.00 32.62 289 ARG A N 1
ATOM 2244 C CA . ARG A 1 289 ? -26.494 -19.101 28.511 1.00 32.62 289 ARG A CA 1
ATOM 2245 C C . ARG A 1 289 ? -26.437 -18.285 29.815 1.00 32.62 289 ARG A C 1
ATOM 2247 O O . ARG A 1 289 ? -25.471 -17.621 30.135 1.00 32.62 289 ARG A O 1
ATOM 2254 N N . SER A 1 290 ? -27.552 -18.333 30.545 1.00 30.91 290 SER A N 1
ATOM 2255 C CA . SER A 1 290 ? -27.695 -18.232 32.009 1.00 30.91 290 SER A CA 1
ATOM 2256 C C . SER A 1 290 ? -26.677 -17.395 32.817 1.00 30.91 290 SER A C 1
ATOM 2258 O O . SER A 1 290 ? -25.919 -17.953 33.604 1.00 30.91 290 SER A O 1
ATOM 2260 N N . LEU A 1 291 ? -26.822 -16.065 32.827 1.00 30.94 291 LEU A N 1
ATOM 2261 C CA . LEU A 1 291 ? -26.405 -15.237 33.971 1.00 30.94 291 LEU A CA 1
ATOM 2262 C C . LEU A 1 291 ? -27.445 -15.357 35.099 1.00 30.94 291 LEU A C 1
ATOM 2264 O O . LEU A 1 291 ? -28.286 -14.484 35.318 1.00 30.94 291 LEU A O 1
ATOM 2268 N N . LYS A 1 292 ? -27.414 -16.479 35.822 1.00 27.31 292 LYS A N 1
ATOM 2269 C CA . LYS A 1 292 ? -28.015 -16.565 37.159 1.00 27.31 292 LYS A CA 1
ATOM 2270 C C . LYS A 1 292 ? -26.942 -16.157 38.159 1.00 27.31 292 LYS A C 1
ATOM 2272 O O . LYS A 1 292 ? -26.119 -16.984 38.524 1.00 27.31 292 LYS A O 1
ATOM 2277 N N . GLY A 1 293 ? -26.958 -14.903 38.609 1.00 24.83 293 GLY A N 1
ATOM 2278 C CA . GLY A 1 293 ? -26.037 -14.501 39.673 1.00 24.83 293 GLY A CA 1
ATOM 2279 C C . GLY A 1 293 ? -25.816 -13.014 39.908 1.00 24.83 293 GLY A C 1
ATOM 2280 O O . GLY A 1 293 ? -24.784 -12.666 40.460 1.00 24.83 293 GLY A O 1
ATOM 2281 N N . LEU A 1 294 ? -26.743 -12.123 39.542 1.00 27.83 294 LEU A N 1
ATOM 2282 C CA . LEU A 1 294 ? -26.742 -10.779 40.119 1.00 27.83 294 LEU A CA 1
ATOM 2283 C C . LEU A 1 294 ? -27.494 -10.837 41.455 1.00 27.83 294 LEU A C 1
ATOM 2285 O O . LEU A 1 294 ? -28.714 -10.705 41.484 1.00 27.83 294 LEU A O 1
ATOM 2289 N N . PHE A 1 295 ? -26.781 -11.053 42.560 1.00 22.20 295 PHE A N 1
ATOM 2290 C CA . PHE A 1 295 ? -27.305 -10.714 43.883 1.00 22.20 295 PHE A CA 1
ATOM 2291 C C . PHE A 1 295 ? -26.305 -9.846 44.637 1.00 22.20 295 PHE A C 1
ATOM 2293 O O . PHE A 1 295 ? -25.289 -10.307 45.146 1.00 22.20 295 PHE A O 1
ATOM 2300 N N . LEU A 1 296 ? -26.662 -8.564 44.689 1.00 28.69 296 LEU A N 1
ATOM 2301 C CA . LEU A 1 296 ? -26.224 -7.604 45.687 1.00 28.69 296 LEU A CA 1
ATOM 2302 C C . LEU A 1 296 ? -26.635 -8.100 47.082 1.00 28.69 296 LEU A C 1
ATOM 2304 O O . LEU A 1 296 ? -27.815 -8.375 47.322 1.00 28.69 296 LEU A O 1
ATOM 2308 N N . LYS A 1 297 ? -25.674 -8.138 48.000 1.00 24.31 297 LYS A N 1
ATOM 2309 C CA . LYS A 1 297 ? -25.883 -7.827 49.413 1.00 24.31 297 LYS A CA 1
ATOM 2310 C C . LYS A 1 297 ? -24.747 -6.935 49.880 1.00 24.31 297 LYS A C 1
ATOM 2312 O O . LYS A 1 297 ? -23.600 -7.218 49.475 1.00 24.31 297 LYS A O 1
#

Sequence (297 aa):
MPRGPGSLLLLVLASHCCLGSARGLFFGQPDFSYKRSNCKPIPANLQLCHGIEYQNMRLPNLLGHETMKEVLEQAGAWIPLVMKQCHPDTKKFLCSLFAPVCLDDLDETIQPCHSLCVQVKDRCAPVMSAFGFPWPDMLECDRFPQDNDLCIPLASSDHLLPATEEAPKVCEACKNKNEDDNDIMETLCKNDFALKIKVKEITYINRDTKIILETKSKTIYKLNGVSERDLKKSVLWLKDSLQCTCEEMNDINAPYLVMGQKLVEGNGKATYKSNQSGCLPSPEAQPSRSLKGLFLK

InterPro domains:
  IPR001134 Netrin domain [PS50189] (171-297)
  IPR008993 Tissue inhibitor of metalloproteinases-like, OB-fold [G3DSA:2.40.50.120] (167-280)
  IPR008993 Tissue inhibitor of metalloproteinases-like, OB-fold [SSF50242] (171-263)
  IPR015526 Frizzled/secreted frizzled-related protein [PTHR11309] (17-156)
  IPR018933 Netrin module, non-TIMP type [PF01759] (187-269)
  IPR018933 Netrin module, non-TIMP type [SM00643] (185-294)
  IPR020067 Frizzled domain [PF01392] (39-147)
  IPR020067 Frizzled domain [PS50038] (34-154)
  IPR020067 Frizzled domain [SM00063] (38-156)
  IPR036790 Frizzled cysteine-rich domain superfamily [G3DSA:1.10.2000.10] (33-161)
  IPR036790 Frizzled cysteine-rich domain superfamily [SSF63501] (37-154)
  IPR041764 SFRP2, cysteine-rich domain [cd07446] (35-162)

Nearest PDB structures (foldseek):
  5urz-assembly1_A  TM=8.910E-01  e=8.596E-11  Homo sapiens
  5uwg-assembly1_A  TM=9.196E-01  e=4.210E-10  Homo sapiens
  5un5-assembly1_B  TM=8.907E-01  e=2.078E-10  Homo sapiens
  5bqe-assembly1_C  TM=9.011E-01  e=5.327E-10  Homo sapiens
  7x8t-assembly2_D  TM=9.110E-01  e=9.594E-10  Homo sapiens

pLDDT: mean 70.56, std 21.76, range [22.2, 98.62]

Secondary structure (DSSP, 8-state):
-------------------------------------SEEE--TT-TTTTTSS-SEEESS-TT---SHHHHHHHHGGGHHHHHTTSSTTHHHHHHHHHSPBP-TT--SPPEEPHHHHHHHHHHHHHHHHHTT-PPPGGG-GGGS--TTSSEE----GGG-S------S-B-GGGS-----HHHHHHHHHHSSEEEEEEEEEEEEETTEEEEEEPTT--EEEEESS--TTGGGG-EEEE-S-SS-B-GGGG-TTSEEEEEEEEEEETTTEEEEEEEEEEEEE-GGGSS----------

Radius of gyration: 35.5 Å; Cα contacts (8 Å, |Δi|>4): 403; chains: 1; bounding box: 83×90×107 Å

Mean predicted aligned error: 19.97 Å